Protein AF-A7I8H5-F1 (afdb_monomer)

Solvent-accessible surface area (backbone atoms only — not comparable to full-atom values): 10493 Å² total; per-residue (Å²): 141,84,86,86,82,83,82,79,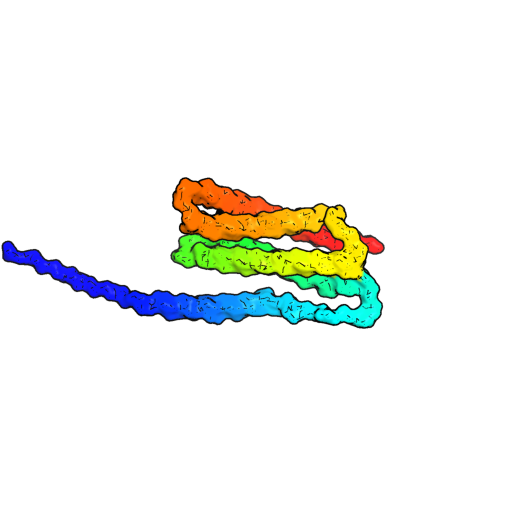83,82,82,74,79,66,71,66,60,58,59,56,53,56,50,53,66,53,49,53,56,53,50,49,62,70,48,44,70,70,72,66,57,75,93,62,72,70,90,86,56,54,54,50,46,55,9,46,70,63,38,44,64,57,21,52,52,26,39,52,51,10,48,52,29,37,50,50,18,51,47,32,69,73,73,44,82,53,100,57,25,69,57,53,22,51,52,26,38,51,54,9,47,51,29,36,54,52,14,50,52,43,49,53,50,23,38,64,54,32,72,53,81,79,82,74,46,71,38,54,52,47,44,52,54,34,52,52,45,46,52,51,34,52,54,34,61,58,39,46,78,73,44,78,91,56,33,69,58,44,48,50,50,31,54,53,47,48,52,52,37,52,54,49,44,54,53,28,53,53,42,46,54,52,52,52,54,56,58,77,71,108

Nearest PDB structures (foldseek):
  4o79-assembly1_A  TM=7.071E-01  e=2.693E-03  Arabidopsis thaliana
  5zle-assembly1_A  TM=6.677E-01  e=5.982E-03  Homo sapiens
  8xma-assembly1_B  TM=3.258E-01  e=2.632E+00  Homo sapiens
  2xra-assembly1_A  TM=3.917E-01  e=5.848E+00  synthetic construct
  8xma-assembly1_A  TM=3.638E-01  e=5.293E+00  Homo sapiens

Secondary structure (DSSP, 8-state):
------PPPPP-TTHHHHHHHHHHHHHHHHHHHHSHHHHT--SSPPTT--HHIIIIIHHHHHHHHHHHHHHHHHHHHHHHHHH---TTHHHHHHHHHHHHHHHHHHHHHHHHHHHHHTTPPTT-SHHHHHHHHHHHHHHHHHHHHHHHHH-STTHHHHHHHHHHHHHHHHHHHHHHHHHHHHHHHHHHT-

Organism: Methanoregula boonei (strain DSM 21154 / JCM 14090 / 6A8) (NCBI:txid456442)

Sequence (190 aa):
MTKTAGTSPAPCRIYKKTRWLLSRLLIVPALAAICCPALALPLTAPHGAGYFDQGIGVYWPYHATLMITGFILLFAGFMVARYHKTKDWYKTHTILQVCGGACILAGITVGVYMVTLSGLPSFRNIHEIFGIVTGILVIIALLLGYSVRRVHTAKTVVRTSHRWLGRITIALMAVTIVLGIFFLSLILRR

Foldseek 3Di:
DDDDDDDDDDDDPPVVPVVVVVVVVVLVVVLVVLCVLVVPQPPDFPPPDDLLCSQCVRLVVLLLSLLVQLLVLLVVLVCLVVPVPDPCSLVSSLSSLVSSLVSLVSSLVSVVRSCVSSVHDPPPAPLNVLSVVLNVLSVVLNVLSVVLVVDDPCNVVSVVCSVVSSVVSSVSSVVSSVSVVVVVVVVVVD

InterPro domains:
  IPR006593 Cytochrome b561/ferric reductase, transmembrane domain [PF03188] (62-181)
  IPR006593 Cytochrome b561/ferric reductase, transmembrane domain [SM00665] (62-181)

Radius of gyration: 22.64 Å; Cα contacts (8 Å, |Δi|>4): 143; chains: 1; bounding box: 53×36×88 Å

pLDDT: mean 78.8, std 18.08, range [42.59, 96.75]

Mean predicted aligned error: 11.67 Å

Structure (mmCIF, N/CA/C/O backbone):
data_AF-A7I8H5-F1
#
_entry.id   AF-A7I8H5-F1
#
loop_
_atom_site.group_PDB
_atom_site.id
_atom_site.type_symbol
_atom_site.label_atom_id
_atom_site.label_alt_id
_atom_site.label_comp_id
_atom_site.label_asym_id
_atom_site.label_entity_id
_atom_site.label_seq_id
_atom_site.pdbx_PDB_ins_code
_atom_site.Cartn_x
_atom_site.Cartn_y
_atom_site.Cartn_z
_atom_site.occupancy
_atom_site.B_iso_or_equiv
_atom_site.auth_seq_id
_atom_site.auth_comp_id
_atom_site.auth_asym_id
_atom_site.auth_atom_id
_atom_site.pdbx_PDB_model_num
ATOM 1 N N . MET A 1 1 ? -36.652 -11.596 58.966 1.00 47.34 1 MET A N 1
ATOM 2 C CA . MET A 1 1 ? -35.606 -12.608 58.677 1.00 47.34 1 MET A CA 1
ATOM 3 C C . MET A 1 1 ? -36.291 -13.666 57.819 1.00 47.34 1 MET A C 1
ATOM 5 O O . MET A 1 1 ? -37.329 -14.122 58.252 1.00 47.34 1 MET A O 1
ATOM 9 N N . THR A 1 2 ? -35.948 -13.981 56.571 1.00 45.97 2 THR A N 1
ATOM 10 C CA . THR A 1 2 ? -34.645 -14.113 55.898 1.00 45.97 2 THR A CA 1
ATOM 11 C C . THR A 1 2 ? -34.808 -13.957 54.378 1.00 45.97 2 THR A C 1
ATOM 13 O O . THR A 1 2 ? -35.791 -14.405 53.797 1.00 45.97 2 THR A O 1
ATOM 16 N N . LYS A 1 3 ? -33.817 -13.333 53.737 1.00 46.34 3 LYS A N 1
ATOM 17 C CA . LYS A 1 3 ? -33.704 -13.089 52.293 1.00 46.34 3 LYS A CA 1
ATOM 18 C C . LYS A 1 3 ? -32.849 -14.219 51.699 1.00 46.34 3 LYS A C 1
ATOM 20 O O . LYS A 1 3 ? -31.670 -14.294 52.031 1.00 46.34 3 LYS A O 1
ATOM 25 N N . THR A 1 4 ? -33.399 -15.097 50.862 1.00 52.81 4 THR A N 1
ATOM 26 C CA . THR A 1 4 ? -32.611 -16.133 50.165 1.00 52.81 4 THR A CA 1
ATOM 27 C C . THR A 1 4 ? -32.234 -15.647 48.770 1.00 52.81 4 THR A C 1
ATOM 29 O O . THR A 1 4 ? -33.071 -15.565 47.873 1.00 52.81 4 THR A O 1
ATOM 32 N N . ALA A 1 5 ? -30.961 -15.288 48.604 1.00 49.25 5 ALA A N 1
ATOM 33 C CA . ALA A 1 5 ? -30.354 -14.954 47.324 1.00 49.25 5 ALA A CA 1
ATOM 34 C C . ALA A 1 5 ? -29.928 -16.242 46.602 1.00 49.25 5 ALA A C 1
ATOM 36 O O . ALA A 1 5 ? -29.055 -16.962 47.080 1.00 49.25 5 ALA A O 1
ATOM 37 N N . GLY A 1 6 ? -30.543 -16.524 45.452 1.00 49.47 6 GLY A N 1
ATOM 38 C CA . GLY A 1 6 ? -30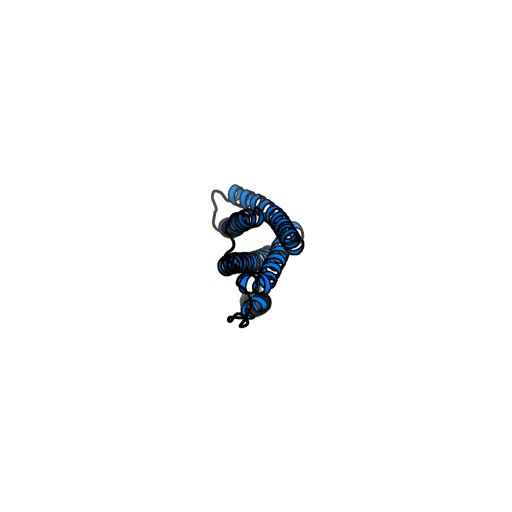.101 -17.568 44.529 1.00 49.47 6 GLY A CA 1
ATOM 39 C C . GLY A 1 6 ? -28.969 -17.050 43.644 1.00 49.47 6 GLY A C 1
ATOM 40 O O . GLY A 1 6 ? -29.170 -16.153 42.825 1.00 49.47 6 GLY A O 1
ATOM 41 N N . THR A 1 7 ? -27.769 -17.595 43.813 1.00 55.34 7 THR A N 1
ATOM 42 C CA . THR A 1 7 ? -26.606 -17.332 42.963 1.00 55.34 7 THR A CA 1
ATOM 43 C C . THR A 1 7 ? -26.690 -18.182 41.691 1.00 55.34 7 THR A C 1
ATOM 45 O O . THR A 1 7 ? -26.713 -19.407 41.739 1.00 55.34 7 THR A O 1
ATOM 48 N N . SER A 1 8 ? -26.741 -17.533 40.524 1.00 56.78 8 SER A N 1
ATOM 49 C CA . SER A 1 8 ? -26.594 -18.217 39.231 1.00 56.78 8 SER A CA 1
ATOM 50 C C . SER A 1 8 ? -25.126 -18.600 38.979 1.00 56.78 8 SER A C 1
ATOM 52 O O . SER A 1 8 ? -24.245 -17.767 39.216 1.00 56.78 8 SER A O 1
ATOM 54 N N . PRO A 1 9 ? -24.826 -19.807 38.462 1.00 55.00 9 PRO A N 1
ATOM 55 C CA . PRO A 1 9 ? -23.461 -20.212 38.140 1.00 55.00 9 PRO A CA 1
ATOM 56 C C . PRO A 1 9 ? -22.937 -19.508 36.877 1.00 55.00 9 PRO A C 1
ATOM 58 O O . PRO A 1 9 ? -23.624 -19.378 35.864 1.00 55.00 9 PRO A O 1
ATOM 61 N N . ALA A 1 10 ? -21.685 -19.054 36.941 1.00 56.81 10 ALA A N 1
ATOM 62 C CA . ALA A 1 10 ? -20.999 -18.365 35.853 1.00 56.81 10 ALA A CA 1
ATOM 63 C C . ALA A 1 10 ? -20.701 -19.309 34.666 1.00 56.81 10 ALA A C 1
ATOM 65 O O . ALA A 1 10 ? -20.180 -20.407 34.876 1.00 56.81 10 ALA A O 1
ATOM 66 N N . PRO A 1 11 ? -20.935 -18.895 33.405 1.00 49.72 11 PRO A N 1
ATOM 67 C CA . PRO A 1 11 ? -20.603 -19.725 32.257 1.00 49.72 11 PRO A CA 1
ATOM 68 C C . PRO A 1 11 ? -19.086 -19.825 32.018 1.00 49.72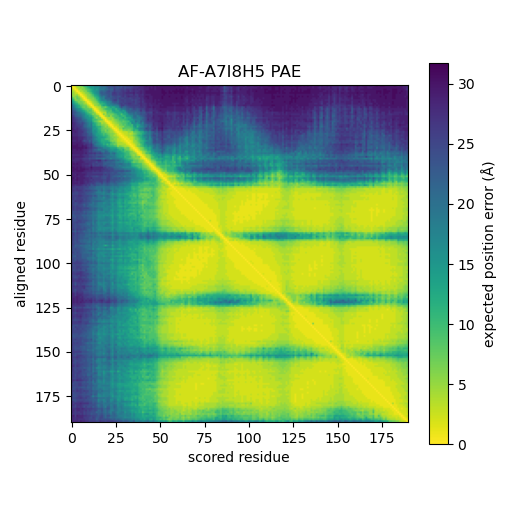 11 PRO A C 1
ATOM 70 O O . PRO A 1 11 ? -18.339 -18.843 31.992 1.00 49.72 11 PRO A O 1
ATOM 73 N N . CYS A 1 12 ? -18.681 -21.075 31.805 1.00 47.41 12 CYS A N 1
ATOM 74 C CA . CYS A 1 12 ? -17.357 -21.633 31.562 1.00 47.41 12 CYS A CA 1
ATOM 75 C C . CYS A 1 12 ? -16.423 -20.786 30.663 1.00 47.41 12 CYS A C 1
ATOM 77 O O . CYS A 1 12 ? -16.664 -20.555 29.476 1.00 47.41 12 CYS A O 1
ATOM 79 N N . ARG A 1 13 ? -15.278 -20.382 31.231 1.00 51.22 13 ARG A N 1
ATOM 80 C CA . ARG A 1 13 ? -14.209 -19.568 30.613 1.00 51.22 13 ARG A CA 1
ATOM 81 C C . ARG A 1 13 ? -13.375 -20.324 29.557 1.00 51.22 13 ARG A C 1
ATOM 83 O O . ARG A 1 13 ? -12.569 -19.711 28.857 1.00 51.22 13 ARG A O 1
ATOM 90 N N . ILE A 1 14 ? -13.574 -21.634 29.406 1.00 51.56 14 ILE A N 1
ATOM 91 C CA . ILE A 1 14 ? -12.710 -22.520 28.606 1.00 51.56 14 ILE A CA 1
ATOM 92 C C . ILE A 1 14 ? -13.050 -22.463 27.102 1.00 51.56 14 ILE A C 1
ATOM 94 O O . ILE A 1 14 ? -12.155 -22.535 26.261 1.00 51.56 14 ILE A O 1
ATOM 98 N N . TYR A 1 15 ? -14.304 -22.174 26.735 1.00 43.03 15 TYR A N 1
ATOM 99 C CA . TYR A 1 15 ? -14.755 -22.191 25.332 1.00 43.03 15 TYR A CA 1
ATOM 100 C C . TYR A 1 15 ? -14.162 -21.065 24.450 1.00 43.03 15 TYR A C 1
ATOM 102 O O . TYR A 1 15 ? -14.145 -21.152 23.222 1.00 43.03 15 TYR A O 1
ATOM 110 N N . LYS A 1 16 ? -13.621 -19.991 25.049 1.00 44.00 16 LYS A N 1
ATOM 111 C CA . LYS A 1 16 ? -13.009 -18.871 24.300 1.00 44.00 16 LYS A CA 1
ATOM 112 C C . LYS A 1 16 ? -11.597 -19.165 23.780 1.00 44.00 16 LYS A C 1
ATOM 114 O O . LYS A 1 16 ? -11.178 -18.514 22.822 1.00 44.00 16 LYS A O 1
ATOM 119 N N . LYS A 1 17 ? -10.862 -20.100 24.394 1.00 43.88 17 LYS A N 1
ATOM 120 C CA . LYS A 1 17 ? -9.439 -20.341 24.087 1.00 43.88 17 LYS A CA 1
ATOM 121 C C . LYS A 1 17 ? -9.256 -21.203 22.829 1.00 43.88 17 LYS A C 1
ATOM 123 O O . LYS A 1 17 ? -8.364 -20.933 22.031 1.00 43.88 17 LYS A O 1
ATOM 128 N N . THR A 1 18 ? -10.154 -22.157 22.585 1.00 42.59 18 THR A N 1
ATOM 129 C CA . THR A 1 18 ? -10.069 -23.103 21.455 1.00 42.59 18 THR A CA 1
ATOM 130 C C . THR A 1 18 ? -10.411 -22.452 20.109 1.00 42.59 18 THR A C 1
ATOM 132 O O . THR A 1 18 ? -9.735 -22.677 19.107 1.00 42.59 18 THR A O 1
ATOM 135 N N . ARG A 1 19 ? -11.377 -21.523 20.088 1.00 48.50 19 ARG A N 1
ATOM 136 C CA . ARG A 1 19 ? -11.735 -20.741 18.888 1.00 48.50 19 ARG A CA 1
ATOM 137 C C . ARG A 1 19 ? -10.616 -19.777 18.452 1.00 48.50 19 ARG A C 1
ATOM 139 O O . ARG A 1 19 ? -10.524 -19.425 17.279 1.00 48.50 19 ARG A O 1
ATOM 146 N N . TRP A 1 20 ? -9.739 -19.388 19.382 1.00 44.69 20 TRP A N 1
ATOM 147 C CA . TRP A 1 20 ? -8.551 -18.558 19.141 1.00 44.69 20 TRP A CA 1
ATOM 148 C C . TRP A 1 20 ? -7.445 -19.294 18.371 1.00 44.69 20 TRP A C 1
ATOM 150 O O . TRP A 1 20 ? -6.779 -18.682 17.538 1.00 44.69 20 TRP A O 1
ATOM 160 N N . LEU A 1 21 ? -7.274 -20.598 18.610 1.00 47.75 21 LEU A N 1
ATOM 161 C CA . LEU A 1 21 ? -6.297 -21.428 17.898 1.00 47.75 21 LEU A CA 1
ATOM 162 C C . LEU A 1 21 ? -6.791 -21.812 16.498 1.00 47.75 21 LEU A C 1
ATOM 164 O O . LEU A 1 21 ? -6.044 -21.670 15.536 1.00 47.75 21 LEU A O 1
ATOM 168 N N . LEU A 1 22 ? -8.075 -22.155 16.356 1.00 45.81 22 LEU A N 1
ATOM 169 C CA . LEU A 1 22 ? -8.692 -22.470 15.057 1.00 45.81 22 LEU A CA 1
ATOM 170 C C . LEU A 1 22 ? -8.697 -21.274 14.089 1.00 45.81 22 LEU A C 1
ATOM 172 O O . LEU A 1 22 ? -8.524 -21.441 12.887 1.00 45.81 22 LEU A O 1
ATOM 176 N N . SER A 1 23 ? -8.813 -20.050 14.617 1.00 47.44 23 SER A N 1
ATOM 177 C CA . SER A 1 23 ? -8.725 -18.824 13.810 1.00 47.44 23 SER A CA 1
ATOM 178 C C . SER A 1 23 ? -7.298 -18.586 13.290 1.00 47.44 23 SER A C 1
ATOM 180 O O . SER A 1 23 ? -7.125 -18.139 12.163 1.00 47.44 23 SER A O 1
ATOM 182 N N . ARG A 1 24 ? -6.259 -18.917 14.074 1.00 47.66 24 ARG A N 1
ATOM 183 C CA . ARG A 1 24 ? -4.856 -18.863 13.621 1.00 47.66 24 ARG A CA 1
ATOM 184 C C . ARG A 1 24 ? -4.544 -19.962 12.602 1.00 47.66 24 ARG A C 1
ATOM 186 O O . ARG A 1 24 ? -3.805 -19.704 11.662 1.00 47.66 24 ARG A O 1
ATOM 193 N N . LEU A 1 25 ? -5.163 -21.132 12.749 1.00 45.94 25 LEU A N 1
ATOM 194 C CA . LEU A 1 25 ? -4.986 -22.273 11.849 1.00 45.94 25 LEU A CA 1
ATOM 195 C C . LEU A 1 25 ? -5.628 -22.072 10.464 1.00 45.94 25 LEU A C 1
ATOM 197 O O . LEU A 1 25 ? -5.196 -22.713 9.519 1.00 45.94 25 LEU A O 1
ATOM 201 N N . LEU A 1 26 ? -6.617 -21.176 10.331 1.00 52.09 26 LEU A N 1
ATOM 202 C CA . LEU A 1 26 ? -7.256 -20.830 9.049 1.00 52.09 26 LEU A CA 1
ATOM 203 C C . LEU A 1 26 ? -6.692 -19.550 8.402 1.00 52.09 26 LEU A C 1
ATOM 205 O O . LEU A 1 26 ? -6.703 -19.426 7.181 1.00 52.09 26 LEU A O 1
ATOM 209 N N . ILE A 1 27 ? -6.149 -18.613 9.192 1.00 53.25 27 ILE A N 1
ATOM 210 C CA . ILE A 1 27 ? -5.516 -17.384 8.673 1.00 53.25 27 ILE A CA 1
ATOM 211 C C . ILE A 1 27 ? -4.163 -17.683 8.007 1.00 53.25 27 ILE A C 1
ATOM 213 O O . ILE A 1 27 ? -3.841 -17.072 6.995 1.00 53.25 27 ILE A O 1
ATOM 217 N N . VAL A 1 28 ? -3.386 -18.636 8.529 1.00 51.78 28 VAL A N 1
ATOM 218 C CA . VAL A 1 28 ? -2.083 -19.025 7.958 1.00 51.78 28 VAL A CA 1
ATOM 219 C C . VAL A 1 28 ? -2.200 -19.678 6.566 1.00 51.78 28 VAL A C 1
ATOM 221 O O . VAL A 1 28 ? -1.472 -19.244 5.677 1.00 51.78 28 VAL A O 1
ATOM 224 N N . PRO A 1 29 ? -3.116 -20.632 6.296 1.00 49.03 29 PRO A N 1
ATOM 225 C CA . PRO A 1 29 ? -3.285 -21.180 4.949 1.00 49.03 29 PRO A CA 1
ATOM 226 C C . PRO A 1 29 ? -3.968 -20.200 3.983 1.00 49.03 29 PRO A C 1
ATOM 228 O O . PRO A 1 29 ? -3.646 -20.210 2.802 1.00 49.03 29 PRO A O 1
ATOM 231 N N . ALA A 1 30 ? -4.841 -19.300 4.457 1.00 51.53 30 ALA A N 1
ATOM 232 C CA . ALA A 1 30 ? -5.401 -18.235 3.616 1.00 51.53 30 ALA A CA 1
ATOM 233 C C . ALA A 1 30 ? -4.343 -17.181 3.224 1.00 51.53 30 ALA A C 1
ATOM 235 O O . ALA A 1 30 ? -4.322 -16.724 2.085 1.00 51.53 30 ALA A O 1
ATOM 236 N N . LEU A 1 31 ? -3.418 -16.846 4.135 1.00 50.38 31 LEU A N 1
ATOM 237 C CA . LEU A 1 31 ? -2.217 -16.056 3.835 1.00 50.38 31 LEU A CA 1
ATOM 238 C C . LEU A 1 31 ? -1.282 -16.792 2.866 1.00 50.38 31 LEU A C 1
ATOM 240 O O . LEU A 1 31 ? -0.758 -16.169 1.951 1.00 50.38 31 LEU A O 1
ATOM 244 N N . ALA A 1 32 ? -1.105 -18.108 3.016 1.00 49.91 32 ALA A N 1
ATOM 245 C CA . ALA A 1 32 ? -0.290 -18.912 2.104 1.00 49.91 32 ALA A CA 1
ATOM 246 C C . ALA A 1 32 ? -0.910 -19.029 0.698 1.00 49.91 32 ALA A C 1
ATOM 248 O O . ALA A 1 32 ? -0.181 -18.999 -0.288 1.00 49.91 32 ALA A O 1
ATOM 249 N N . ALA A 1 33 ? -2.241 -19.093 0.589 1.00 52.47 33 ALA A N 1
ATOM 250 C CA . ALA A 1 33 ? -2.955 -19.137 -0.688 1.00 52.47 33 ALA A CA 1
ATOM 251 C C . ALA A 1 33 ? -2.963 -17.778 -1.417 1.00 52.47 33 ALA A C 1
ATOM 253 O O . ALA A 1 33 ? -2.858 -17.746 -2.639 1.00 52.47 33 ALA A O 1
ATOM 254 N N . ILE A 1 34 ? -3.019 -16.656 -0.685 1.00 54.97 34 ILE A N 1
ATOM 255 C CA . ILE A 1 34 ? -2.935 -15.298 -1.263 1.00 54.97 34 ILE A CA 1
ATOM 256 C C . ILE A 1 34 ? -1.477 -14.908 -1.579 1.00 54.97 34 ILE A C 1
ATOM 258 O O . ILE A 1 34 ? -1.239 -14.184 -2.541 1.00 54.97 34 ILE A O 1
ATOM 262 N N . CYS A 1 35 ? -0.490 -15.428 -0.838 1.00 45.56 35 CYS A N 1
ATOM 263 C CA . CYS A 1 35 ? 0.941 -15.288 -1.154 1.00 45.56 35 CYS A CA 1
ATOM 264 C C . CYS A 1 35 ? 1.450 -16.301 -2.195 1.00 45.56 35 CYS A C 1
ATOM 266 O O . CYS A 1 35 ? 2.580 -16.177 -2.663 1.00 45.56 35 CYS A O 1
ATOM 268 N N . CYS A 1 36 ? 0.640 -17.289 -2.580 1.00 43.75 36 CYS A N 1
ATOM 269 C CA . CYS A 1 36 ? 1.016 -18.324 -3.542 1.00 43.75 36 CYS A CA 1
ATOM 270 C C . CYS A 1 36 ? 1.445 -17.791 -4.931 1.00 43.75 36 CYS A C 1
ATOM 272 O O . CYS A 1 36 ? 2.360 -18.374 -5.509 1.00 43.75 36 CYS A O 1
ATOM 274 N N . PRO A 1 37 ? 0.921 -16.660 -5.458 1.00 52.06 37 PRO A N 1
ATOM 275 C CA . PRO A 1 37 ? 1.412 -16.113 -6.724 1.00 52.06 37 PRO A CA 1
ATOM 276 C C . PRO A 1 37 ? 2.839 -15.557 -6.625 1.00 52.06 37 PRO A C 1
ATOM 278 O O . PRO A 1 37 ? 3.577 -15.597 -7.602 1.00 52.06 37 PRO A O 1
ATOM 281 N N . ALA A 1 38 ? 3.253 -15.064 -5.450 1.00 46.03 38 ALA A N 1
ATOM 282 C CA . ALA A 1 38 ? 4.597 -14.522 -5.242 1.00 46.03 38 ALA A CA 1
ATOM 283 C C . ALA A 1 38 ? 5.671 -15.621 -5.150 1.00 46.03 38 ALA A C 1
ATOM 285 O O . ALA A 1 38 ? 6.840 -15.359 -5.411 1.00 46.03 38 ALA A O 1
ATOM 286 N N . LEU A 1 39 ? 5.283 -16.855 -4.809 1.00 48.72 39 LEU A N 1
ATOM 287 C CA . LEU A 1 39 ? 6.197 -18.000 -4.781 1.00 48.72 39 LEU A CA 1
ATOM 288 C C . LEU A 1 39 ? 6.407 -18.620 -6.173 1.00 48.72 39 LEU A C 1
ATOM 290 O O . LEU A 1 39 ? 7.367 -19.353 -6.378 1.00 48.72 39 LEU A O 1
ATOM 294 N N . ALA A 1 40 ? 5.541 -18.293 -7.136 1.00 53.62 40 ALA A N 1
ATOM 295 C CA . ALA A 1 40 ? 5.659 -18.710 -8.530 1.00 53.62 40 ALA A CA 1
ATOM 296 C C . ALA A 1 40 ? 6.458 -17.712 -9.390 1.00 53.62 40 ALA A C 1
ATOM 298 O O . ALA A 1 40 ? 6.327 -17.727 -10.614 1.00 53.62 40 ALA A O 1
ATOM 299 N N . LEU A 1 41 ? 7.248 -16.822 -8.774 1.00 59.06 41 LEU A N 1
ATOM 300 C CA . LEU A 1 41 ? 8.171 -15.960 -9.507 1.00 59.06 41 LEU A CA 1
ATOM 301 C C . LEU A 1 41 ? 9.243 -16.837 -10.173 1.00 59.06 41 LEU A C 1
ATOM 303 O O . LEU A 1 41 ? 9.934 -17.578 -9.467 1.00 59.06 41 LEU A O 1
ATOM 307 N N . PRO A 1 42 ? 9.414 -16.778 -11.504 1.00 61.00 42 PRO A N 1
ATOM 308 C CA . PRO A 1 42 ? 10.532 -17.441 -12.153 1.00 61.00 42 PRO A CA 1
ATOM 309 C C . PRO A 1 42 ? 11.828 -16.802 -11.644 1.00 61.00 42 PRO A C 1
ATOM 311 O O . PRO A 1 42 ? 12.133 -15.654 -11.948 1.00 61.00 42 PRO A O 1
ATOM 314 N N . LEU A 1 43 ? 12.588 -17.549 -10.838 1.00 59.84 43 LEU A N 1
ATOM 315 C CA . LEU A 1 43 ? 13.891 -17.118 -10.314 1.00 59.84 43 LEU A CA 1
ATOM 316 C C . LEU A 1 43 ? 14.957 -17.006 -11.417 1.00 59.84 43 LEU A C 1
ATOM 318 O O . LEU A 1 43 ? 16.040 -16.475 -11.180 1.00 59.84 43 LEU A O 1
ATOM 322 N N . THR A 1 44 ? 14.661 -17.505 -12.616 1.00 57.62 44 THR A N 1
ATOM 323 C CA . THR A 1 44 ? 15.551 -17.490 -13.771 1.00 57.62 44 THR A CA 1
ATOM 324 C C . THR A 1 44 ? 14.822 -16.916 -14.982 1.00 57.62 44 THR A C 1
ATOM 326 O O . THR A 1 44 ? 13.758 -17.391 -15.380 1.00 57.62 44 THR A O 1
ATOM 329 N N . ALA A 1 45 ? 15.392 -15.862 -15.570 1.00 56.16 45 ALA A N 1
ATOM 330 C CA . ALA A 1 45 ? 14.881 -15.296 -16.810 1.00 56.16 45 ALA A CA 1
ATOM 331 C C . ALA A 1 45 ? 15.057 -16.304 -17.967 1.00 56.16 45 ALA A C 1
ATOM 333 O O . ALA A 1 45 ? 16.100 -16.971 -18.038 1.00 56.16 45 ALA A O 1
ATOM 334 N N . PRO A 1 46 ? 14.081 -16.419 -18.887 1.00 57.75 46 PRO A N 1
ATOM 335 C CA . PRO A 1 46 ? 14.229 -17.255 -20.072 1.00 57.75 46 PRO A CA 1
ATOM 336 C C . PRO A 1 46 ? 15.442 -16.793 -20.892 1.00 57.75 46 PRO A C 1
ATOM 338 O O . PRO A 1 46 ? 15.598 -15.609 -21.199 1.00 57.75 46 PRO A O 1
ATOM 341 N N . HIS A 1 47 ? 16.335 -17.733 -21.207 1.00 52.03 47 HIS A N 1
ATOM 342 C CA . HIS A 1 47 ? 17.562 -17.463 -21.953 1.00 52.03 47 HIS A CA 1
ATOM 343 C C . HIS A 1 47 ? 17.221 -16.905 -23.346 1.00 52.03 47 HIS A C 1
ATOM 345 O O . HIS A 1 47 ? 16.559 -17.577 -24.131 1.00 52.03 47 HIS A O 1
ATOM 351 N N . GLY A 1 48 ? 17.660 -15.674 -23.638 1.00 56.56 48 GLY A N 1
ATOM 352 C CA . GLY A 1 48 ? 17.475 -15.009 -24.939 1.00 56.56 48 GLY A CA 1
ATOM 353 C C . GLY A 1 48 ? 16.526 -13.803 -24.958 1.00 56.56 48 GLY A C 1
ATOM 354 O O . GLY A 1 48 ? 16.456 -13.119 -25.973 1.00 56.56 48 GLY A O 1
ATOM 355 N N . ALA A 1 49 ? 15.829 -13.497 -23.860 1.00 57.44 49 ALA A N 1
ATOM 356 C CA . ALA A 1 49 ? 15.008 -12.288 -23.751 1.00 57.44 49 ALA A CA 1
ATOM 357 C C . ALA A 1 49 ? 15.886 -11.023 -23.623 1.00 57.44 49 ALA A C 1
ATOM 359 O O . ALA A 1 49 ? 16.850 -11.023 -22.851 1.00 57.44 49 ALA A O 1
ATOM 360 N N . GLY A 1 50 ? 15.560 -9.947 -24.352 1.00 62.72 50 GLY A N 1
ATOM 361 C CA . GLY A 1 50 ? 16.225 -8.647 -24.196 1.00 62.72 50 GLY A CA 1
ATOM 362 C C . GLY A 1 50 ? 15.970 -8.040 -22.809 1.00 62.72 50 GLY A C 1
ATOM 363 O O . GLY A 1 50 ? 15.036 -8.445 -22.119 1.00 62.72 50 GLY A O 1
ATOM 364 N N . TYR A 1 51 ? 16.771 -7.053 -22.386 1.00 63.56 51 TYR A N 1
ATOM 365 C CA . TYR A 1 51 ? 16.657 -6.421 -21.053 1.00 63.56 51 TYR A CA 1
ATOM 366 C C . TYR A 1 51 ? 15.222 -5.987 -20.700 1.00 63.56 51 TYR A C 1
ATOM 368 O O . TYR A 1 51 ? 14.775 -6.150 -19.567 1.00 63.56 51 TYR A O 1
ATOM 376 N N . PHE A 1 52 ? 14.475 -5.497 -21.690 1.00 67.06 52 PHE A N 1
ATOM 377 C CA . PHE A 1 52 ? 13.084 -5.079 -21.536 1.00 67.06 52 PHE A CA 1
ATOM 378 C C . PHE A 1 52 ? 12.121 -6.253 -21.272 1.00 67.06 52 PHE A C 1
ATOM 380 O O . PHE A 1 52 ? 11.261 -6.171 -20.392 1.00 67.06 52 PHE A O 1
ATOM 387 N N . ASP A 1 53 ? 12.300 -7.367 -21.984 1.00 67.12 53 ASP A N 1
ATOM 388 C CA . ASP A 1 53 ? 11.451 -8.559 -21.880 1.00 67.12 53 ASP A CA 1
ATOM 389 C C . ASP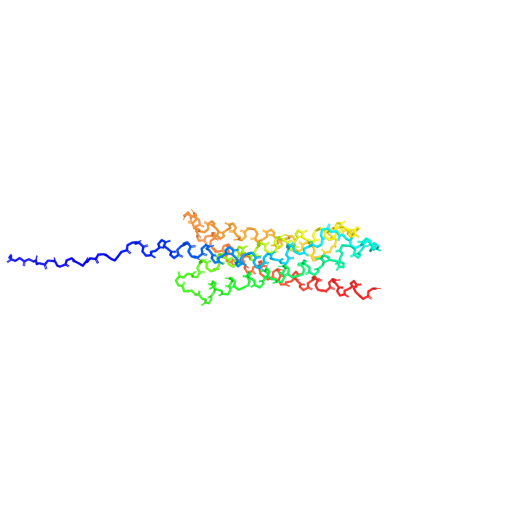 A 1 53 ? 11.704 -9.329 -20.578 1.00 67.12 53 ASP A C 1
ATOM 391 O O . ASP A 1 53 ? 10.768 -9.868 -19.984 1.00 67.12 53 ASP A O 1
ATOM 395 N N . GLN A 1 54 ? 12.952 -9.332 -20.089 1.00 68.69 54 GLN A N 1
ATOM 396 C CA . GLN A 1 54 ? 13.309 -9.962 -18.813 1.00 68.69 54 GLN A CA 1
ATOM 397 C C . GLN A 1 54 ? 12.696 -9.246 -17.606 1.00 68.69 54 GLN A C 1
ATOM 399 O O . GLN A 1 54 ? 12.354 -9.899 -16.623 1.00 68.69 54 GLN A O 1
ATOM 404 N N . GLY A 1 55 ? 12.559 -7.918 -17.666 1.00 71.25 55 GLY A N 1
ATOM 405 C CA . GLY A 1 55 ? 11.972 -7.119 -16.594 1.00 71.25 55 GLY A CA 1
ATOM 406 C C . GLY A 1 55 ? 10.454 -6.991 -16.721 1.00 71.25 55 GLY A C 1
ATOM 407 O O . GLY A 1 55 ? 9.703 -7.570 -15.938 1.00 71.25 55 GLY A O 1
ATOM 408 N N . ILE A 1 56 ? 9.975 -6.226 -17.701 1.00 77.88 56 ILE A N 1
ATOM 409 C CA . ILE A 1 56 ? 8.547 -5.895 -17.810 1.00 77.88 56 ILE A CA 1
ATOM 410 C C . ILE A 1 56 ? 7.727 -7.114 -18.235 1.00 77.88 56 ILE A C 1
ATOM 412 O O . ILE A 1 56 ? 6.728 -7.414 -17.588 1.00 77.88 56 ILE A O 1
ATOM 416 N N . GLY A 1 57 ? 8.149 -7.847 -19.268 1.00 77.88 57 GLY A N 1
ATOM 417 C CA . GLY A 1 57 ? 7.363 -8.961 -19.815 1.00 77.88 57 GLY A CA 1
ATOM 418 C C . GLY A 1 57 ? 7.053 -10.054 -18.787 1.00 77.88 57 GLY A C 1
ATOM 419 O O . GLY A 1 57 ? 5.933 -10.560 -18.728 1.00 77.88 57 GLY A O 1
ATOM 420 N N . VAL A 1 58 ? 8.026 -10.373 -17.931 1.00 82.69 58 VAL A N 1
ATOM 421 C CA . VAL A 1 58 ? 7.902 -11.441 -16.931 1.00 82.69 58 VAL A CA 1
ATOM 422 C C . VAL A 1 58 ? 7.284 -10.949 -15.619 1.00 82.69 58 VAL A C 1
ATOM 424 O O . VAL A 1 58 ? 6.391 -11.605 -15.086 1.00 82.69 58 VAL A O 1
ATOM 427 N N . TYR A 1 59 ? 7.723 -9.806 -15.079 1.00 87.31 59 TYR A N 1
ATOM 428 C CA . TYR A 1 59 ? 7.369 -9.392 -13.712 1.00 87.31 59 TYR A CA 1
ATOM 429 C C . TYR A 1 59 ? 6.150 -8.465 -13.622 1.00 87.31 59 TYR A C 1
ATOM 431 O O . TYR A 1 59 ? 5.516 -8.389 -12.564 1.00 87.31 59 TYR A O 1
ATOM 439 N N . TRP A 1 60 ? 5.768 -7.798 -14.715 1.00 88.50 60 TRP A N 1
ATOM 440 C CA . TRP A 1 60 ? 4.584 -6.937 -14.750 1.00 88.50 60 TRP A CA 1
ATOM 441 C C . TRP A 1 60 ? 3.278 -7.625 -14.304 1.00 88.50 60 TRP A C 1
ATOM 443 O O . TRP A 1 60 ? 2.573 -7.032 -13.480 1.00 88.50 60 TRP A O 1
ATOM 453 N N . PRO A 1 61 ? 2.927 -8.857 -14.743 1.00 89.25 61 PRO A N 1
ATOM 454 C CA . PRO A 1 61 ? 1.686 -9.495 -14.296 1.00 89.25 61 PRO A CA 1
ATOM 455 C C . PRO A 1 61 ? 1.683 -9.774 -12.787 1.00 89.25 61 PRO A C 1
ATOM 457 O O . PRO A 1 61 ? 0.646 -9.627 -12.136 1.00 89.25 61 PRO A O 1
ATOM 460 N N . TYR A 1 62 ? 2.832 -10.106 -12.194 1.00 90.44 62 TYR A N 1
ATOM 461 C CA . TYR A 1 62 ? 2.958 -10.287 -10.744 1.00 90.44 62 TYR A CA 1
ATOM 462 C C . TYR A 1 62 ? 2.774 -8.965 -9.997 1.00 90.44 62 TYR A C 1
ATOM 464 O O . TYR A 1 62 ? 2.027 -8.906 -9.021 1.00 90.44 62 TYR A O 1
ATOM 472 N N . HIS A 1 63 ? 3.387 -7.881 -10.481 1.00 92.62 63 HIS A N 1
ATOM 473 C CA . HIS A 1 63 ? 3.160 -6.544 -9.935 1.00 92.62 63 HIS A CA 1
ATOM 474 C C . HIS A 1 63 ? 1.670 -6.167 -9.991 1.00 92.62 63 HIS A C 1
ATOM 476 O O . HIS A 1 63 ? 1.077 -5.823 -8.966 1.00 92.62 63 HIS A O 1
ATOM 482 N N . ALA A 1 64 ? 1.037 -6.286 -11.162 1.00 92.31 64 ALA A N 1
ATOM 483 C CA . ALA A 1 64 ? -0.360 -5.910 -11.361 1.00 92.31 64 ALA A CA 1
ATOM 484 C C . ALA A 1 64 ? -1.317 -6.736 -10.486 1.00 92.31 64 ALA A C 1
ATOM 486 O O . ALA A 1 64 ? -2.184 -6.173 -9.812 1.00 92.31 64 ALA A O 1
ATOM 487 N N . THR A 1 65 ? -1.143 -8.059 -10.441 1.00 93.00 65 THR A N 1
ATOM 488 C CA . THR A 1 65 ? -1.990 -8.949 -9.628 1.00 93.00 65 THR A CA 1
ATOM 489 C C . THR A 1 65 ? -1.855 -8.663 -8.134 1.00 93.00 65 THR A C 1
ATOM 491 O O . THR A 1 65 ? -2.876 -8.588 -7.444 1.00 93.00 65 THR A O 1
ATOM 494 N N . LEU A 1 66 ? -0.640 -8.423 -7.629 1.00 93.94 66 LEU A N 1
ATOM 495 C CA . LEU A 1 66 ? -0.407 -8.045 -6.231 1.00 93.94 66 LEU A CA 1
ATOM 496 C C . LEU A 1 66 ? -1.041 -6.693 -5.886 1.00 93.94 66 LEU A C 1
ATOM 498 O O . LEU A 1 66 ? -1.698 -6.574 -4.849 1.00 93.94 66 LEU A O 1
ATOM 502 N N . MET A 1 67 ? -0.902 -5.693 -6.761 1.00 95.31 67 MET A N 1
ATOM 503 C CA . MET A 1 67 ? -1.466 -4.357 -6.542 1.00 95.31 67 MET A CA 1
ATOM 504 C C . MET A 1 67 ? -3.001 -4.370 -6.562 1.00 95.31 67 MET A C 1
ATOM 506 O O . MET A 1 67 ? -3.630 -3.798 -5.669 1.00 95.31 67 MET A O 1
ATOM 510 N N . ILE A 1 68 ? -3.618 -5.070 -7.521 1.00 94.38 68 ILE A N 1
ATOM 511 C CA . ILE A 1 68 ? -5.082 -5.207 -7.614 1.00 94.38 68 ILE A CA 1
ATOM 512 C C . ILE A 1 68 ? -5.626 -6.000 -6.421 1.00 94.38 68 ILE A C 1
ATOM 514 O O . ILE A 1 68 ? -6.577 -5.561 -5.773 1.00 94.38 68 ILE A O 1
ATOM 518 N N . THR A 1 69 ? -5.007 -7.134 -6.085 1.00 94.12 69 THR A N 1
ATOM 519 C CA . THR A 1 69 ? -5.423 -7.961 -4.940 1.00 94.12 69 THR A CA 1
ATOM 520 C C . THR A 1 69 ? -5.295 -7.182 -3.636 1.00 94.12 69 THR A C 1
ATOM 522 O O . THR A 1 69 ? -6.230 -7.147 -2.833 1.00 94.12 69 THR A O 1
ATOM 525 N N . GLY A 1 70 ? -4.170 -6.488 -3.446 1.00 94.75 70 GLY A N 1
ATOM 526 C CA . GLY A 1 70 ? -3.953 -5.607 -2.307 1.00 94.75 70 GLY A CA 1
ATOM 527 C C . GLY A 1 70 ? -5.028 -4.528 -2.211 1.00 94.75 70 GLY A C 1
ATOM 528 O O . GLY A 1 70 ? -5.629 -4.360 -1.151 1.00 94.75 70 GLY A O 1
ATOM 529 N N . PHE A 1 71 ? -5.346 -3.855 -3.318 1.00 96.38 71 PHE A N 1
ATOM 530 C CA . PHE A 1 71 ? -6.402 -2.843 -3.360 1.00 96.38 71 PHE A CA 1
ATOM 531 C C . PHE A 1 71 ? -7.778 -3.408 -2.994 1.00 96.38 71 PHE A C 1
ATOM 533 O O . PHE A 1 71 ? -8.458 -2.825 -2.149 1.00 96.38 71 PHE A O 1
ATOM 540 N N . ILE A 1 72 ? -8.171 -4.555 -3.556 1.00 96.12 72 ILE A N 1
ATOM 541 C CA . ILE A 1 72 ? -9.449 -5.210 -3.239 1.00 96.12 72 ILE A CA 1
ATOM 542 C C . ILE A 1 72 ? -9.527 -5.537 -1.743 1.00 96.12 72 ILE A C 1
ATOM 544 O O . ILE A 1 72 ? -10.548 -5.264 -1.110 1.00 96.12 72 ILE A O 1
ATOM 548 N N . LEU A 1 73 ? -8.449 -6.058 -1.147 1.00 95.44 73 LEU A N 1
ATOM 549 C CA . LEU A 1 73 ? -8.392 -6.364 0.286 1.00 95.44 73 LEU A CA 1
ATOM 550 C C . LEU A 1 73 ? -8.496 -5.102 1.157 1.00 95.44 73 LEU A C 1
ATOM 552 O O . LEU A 1 73 ? -9.289 -5.076 2.104 1.00 95.44 73 LEU A O 1
ATOM 556 N N . LEU A 1 74 ? -7.750 -4.040 0.829 1.00 94.88 74 LEU A N 1
ATOM 557 C CA . LEU A 1 74 ? -7.817 -2.759 1.546 1.00 94.88 74 LEU A CA 1
ATOM 558 C C . LEU A 1 74 ? -9.221 -2.137 1.442 1.00 94.88 74 LEU A C 1
ATOM 560 O O . LEU A 1 74 ? -9.778 -1.666 2.444 1.00 94.88 74 LEU A O 1
ATOM 564 N N . PHE A 1 75 ? -9.818 -2.174 0.246 1.00 95.50 75 PHE A N 1
ATOM 565 C CA . PHE A 1 75 ? -11.155 -1.653 -0.030 1.00 95.50 75 PHE A CA 1
ATOM 566 C C . PHE A 1 75 ? -12.238 -2.455 0.698 1.00 95.50 75 PHE A C 1
ATOM 568 O O . PHE A 1 75 ? -13.088 -1.872 1.375 1.00 95.50 75 PHE A O 1
ATOM 575 N N . ALA A 1 76 ? -12.167 -3.787 0.663 1.00 93.62 76 ALA A N 1
ATOM 576 C CA . ALA A 1 76 ? -13.046 -4.659 1.437 1.00 93.62 76 ALA A CA 1
ATOM 577 C C . ALA A 1 76 ? -12.919 -4.376 2.942 1.00 93.62 76 ALA A C 1
ATOM 579 O O . ALA A 1 76 ? -13.924 -4.224 3.638 1.00 93.62 76 ALA A O 1
ATOM 580 N N . GLY A 1 77 ? -11.694 -4.207 3.452 1.00 92.75 77 GLY A N 1
ATOM 581 C CA . GLY A 1 77 ? -11.452 -3.819 4.840 1.00 92.75 77 GLY A CA 1
ATOM 582 C C . GLY A 1 77 ? -12.105 -2.481 5.201 1.00 92.75 77 GLY A C 1
ATOM 583 O O . GLY A 1 77 ? -12.659 -2.331 6.295 1.00 92.75 77 GLY A O 1
ATOM 584 N N . PHE A 1 78 ? -12.080 -1.506 4.292 1.00 93.69 78 PHE A N 1
ATOM 585 C CA . PHE A 1 78 ? -12.753 -0.217 4.461 1.00 93.69 78 PHE A CA 1
ATOM 586 C C . PHE A 1 78 ? -14.283 -0.353 4.461 1.00 93.69 78 PHE A C 1
ATOM 588 O O . PHE A 1 78 ? -14.942 0.208 5.344 1.00 93.69 78 PHE A O 1
ATOM 595 N N . MET A 1 79 ? -14.847 -1.163 3.561 1.00 92.81 79 MET A N 1
ATOM 596 C CA . MET A 1 79 ? -16.279 -1.484 3.533 1.00 92.81 79 MET A CA 1
ATOM 597 C C . MET A 1 79 ? -16.740 -2.154 4.833 1.00 92.81 79 MET A C 1
ATOM 599 O O . MET A 1 79 ? -17.746 -1.740 5.413 1.00 92.81 79 MET A O 1
ATOM 603 N N . VAL A 1 80 ? -15.970 -3.115 5.357 1.00 90.75 80 VAL A N 1
ATOM 604 C CA . VAL A 1 80 ? -16.272 -3.786 6.633 1.00 90.75 80 VAL A CA 1
ATOM 605 C C . VAL A 1 80 ? -16.347 -2.781 7.782 1.00 90.75 80 VAL A C 1
ATOM 607 O O . VAL A 1 80 ? -17.311 -2.787 8.546 1.00 90.75 80 VAL A O 1
ATOM 610 N N . ALA A 1 81 ? -15.383 -1.862 7.880 1.00 89.00 81 ALA A N 1
ATOM 611 C CA . ALA A 1 81 ? -15.386 -0.837 8.924 1.00 89.00 81 ALA A CA 1
ATOM 612 C C . ALA A 1 81 ? -16.556 0.159 8.799 1.00 89.00 81 ALA A C 1
ATOM 614 O O . ALA A 1 81 ? -16.993 0.736 9.804 1.00 89.00 81 ALA A O 1
ATOM 615 N N . ARG A 1 82 ? -17.066 0.380 7.579 1.00 88.50 82 ARG A N 1
ATOM 616 C CA . ARG A 1 82 ? -18.140 1.343 7.313 1.00 88.50 82 ARG A CA 1
ATOM 617 C C . ARG A 1 82 ? -19.539 0.756 7.482 1.00 88.50 82 ARG A C 1
ATOM 619 O O . ARG A 1 82 ? -20.384 1.447 8.064 1.00 88.50 82 ARG A O 1
ATOM 626 N N . TYR A 1 83 ? -19.760 -0.457 6.980 1.00 86.69 83 TYR A N 1
ATOM 627 C CA . TYR A 1 83 ? -21.086 -1.059 6.809 1.00 86.69 83 TYR A CA 1
ATOM 628 C C . TYR A 1 83 ? -21.309 -2.309 7.673 1.00 86.69 83 TYR A C 1
ATOM 630 O O . TYR A 1 83 ? -22.406 -2.490 8.191 1.00 86.69 83 TYR A O 1
ATOM 638 N N . HIS A 1 84 ? -20.281 -3.124 7.934 1.00 77.81 84 HIS A N 1
ATOM 639 C CA . HIS A 1 84 ? -20.417 -4.381 8.686 1.00 77.81 84 HIS A CA 1
ATOM 640 C C . HIS A 1 84 ? -19.844 -4.293 10.108 1.00 77.81 84 HIS A C 1
ATOM 642 O O . HIS A 1 84 ? -18.845 -4.927 10.448 1.00 77.81 84 HIS A O 1
ATOM 648 N N . LYS A 1 85 ? -20.523 -3.546 10.989 1.00 78.81 85 LYS A N 1
ATOM 649 C CA . LYS A 1 85 ? -20.156 -3.396 12.414 1.00 78.81 85 LYS A CA 1
ATOM 650 C C . LYS A 1 85 ? -20.635 -4.563 13.297 1.00 78.81 85 LYS A C 1
ATOM 652 O O . LYS A 1 85 ? -21.280 -4.358 14.322 1.00 78.81 85 LYS A O 1
ATOM 657 N N . THR A 1 86 ? -20.331 -5.797 12.905 1.00 84.56 86 THR A N 1
ATOM 658 C CA . THR A 1 86 ? -20.619 -7.012 13.695 1.00 84.56 86 THR A CA 1
ATOM 659 C C . THR A 1 86 ? -19.648 -7.170 14.873 1.00 84.56 86 THR A C 1
ATOM 661 O O . THR A 1 86 ? -18.646 -6.474 14.945 1.00 84.56 86 THR A O 1
ATOM 664 N N . LYS A 1 87 ? -19.869 -8.108 15.806 1.00 80.31 87 LYS A N 1
ATOM 665 C CA . LYS A 1 87 ? -19.005 -8.292 17.000 1.00 80.31 87 LYS A CA 1
ATOM 666 C C . LYS A 1 87 ? -17.502 -8.452 16.698 1.00 80.31 87 LYS A C 1
ATOM 668 O O . LYS A 1 87 ? -16.679 -8.050 17.517 1.00 80.31 87 LYS A O 1
ATOM 673 N N . ASP A 1 88 ? -17.150 -9.007 15.537 1.00 89.25 88 ASP A N 1
ATOM 674 C CA . ASP A 1 88 ? -15.765 -9.251 15.115 1.00 89.25 88 ASP A CA 1
ATOM 675 C C . ASP A 1 88 ? -15.256 -8.262 14.044 1.00 89.25 88 ASP A C 1
ATOM 677 O O . ASP A 1 88 ? -14.151 -8.442 13.531 1.00 89.25 88 ASP A O 1
ATOM 681 N N . TRP A 1 89 ? -15.994 -7.177 13.760 1.00 90.31 89 TRP A N 1
ATOM 682 C CA . TRP A 1 89 ? -15.679 -6.210 12.693 1.00 90.31 89 TRP A CA 1
ATOM 683 C C . TRP A 1 89 ? -14.230 -5.711 12.725 1.00 90.31 89 TRP A C 1
ATOM 685 O O . TRP A 1 89 ? -13.580 -5.607 11.690 1.00 90.31 89 TRP A O 1
ATOM 695 N N . TYR A 1 90 ? -13.706 -5.432 13.924 1.00 88.88 90 TYR A N 1
ATOM 696 C CA . TYR A 1 90 ? -12.352 -4.913 14.096 1.00 88.88 90 TYR A CA 1
ATOM 697 C C . TYR A 1 90 ? -11.302 -5.941 13.676 1.00 88.88 90 TYR A C 1
ATOM 699 O O . TYR A 1 90 ? -10.327 -5.583 13.028 1.00 88.88 90 TYR A O 1
ATOM 707 N N . LYS A 1 91 ? -11.508 -7.221 14.011 1.00 89.25 91 LYS A N 1
ATOM 708 C CA . LYS A 1 91 ? -10.571 -8.285 13.634 1.00 89.25 91 LYS A CA 1
ATOM 709 C C . LYS A 1 91 ? -10.566 -8.473 12.125 1.00 89.25 91 LYS A C 1
ATOM 711 O O . LYS A 1 91 ? -9.493 -8.492 11.535 1.00 89.25 91 LYS A O 1
ATOM 716 N N . THR A 1 92 ? -11.748 -8.560 11.515 1.00 91.44 92 THR A N 1
ATOM 717 C CA . THR A 1 92 ? -11.885 -8.707 10.062 1.00 91.44 92 THR A CA 1
ATOM 718 C C . THR A 1 92 ? -11.260 -7.522 9.334 1.00 91.44 92 THR A C 1
ATOM 720 O O . THR A 1 92 ? -10.469 -7.723 8.421 1.00 91.44 92 THR A O 1
ATOM 723 N N . HIS A 1 93 ? -11.533 -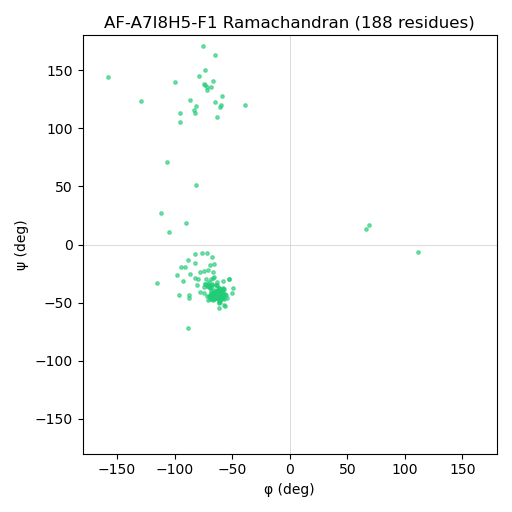6.294 9.787 1.00 93.38 93 HIS A N 1
ATOM 724 C CA . HIS A 1 93 ? -10.894 -5.094 9.258 1.00 93.38 93 HIS A CA 1
ATOM 725 C C . HIS A 1 93 ? -9.367 -5.182 9.363 1.00 93.38 93 HIS A C 1
ATOM 727 O O . HIS A 1 93 ? -8.690 -5.047 8.355 1.00 93.38 93 HIS A O 1
ATOM 733 N N . THR A 1 94 ? -8.813 -5.465 10.546 1.00 92.44 94 THR A N 1
ATOM 734 C CA . THR A 1 94 ? -7.356 -5.554 10.725 1.00 92.44 94 THR A CA 1
ATOM 735 C C . THR A 1 94 ? -6.725 -6.635 9.850 1.00 92.44 94 THR A C 1
ATOM 737 O O . THR A 1 94 ? -5.701 -6.365 9.234 1.00 92.44 94 THR A O 1
ATOM 740 N N . ILE A 1 95 ? -7.321 -7.828 9.756 1.00 93.19 95 ILE A N 1
ATOM 741 C CA . ILE A 1 95 ? -6.796 -8.911 8.911 1.00 93.19 95 ILE A CA 1
ATOM 742 C C . ILE A 1 95 ? -6.773 -8.470 7.446 1.00 93.19 95 ILE A C 1
ATOM 744 O O . ILE A 1 95 ? -5.727 -8.566 6.811 1.00 93.19 95 ILE A O 1
ATOM 748 N N . LEU A 1 96 ? -7.882 -7.927 6.933 1.00 93.81 96 LEU A N 1
ATOM 749 C CA . LEU A 1 96 ? -7.965 -7.445 5.552 1.00 93.81 96 LEU A CA 1
ATOM 750 C C . LEU A 1 96 ? -6.954 -6.327 5.272 1.00 93.81 96 LEU A C 1
ATOM 752 O O . LEU A 1 96 ? -6.283 -6.365 4.246 1.00 93.81 96 LEU A O 1
ATOM 756 N N . GLN A 1 97 ? -6.790 -5.375 6.198 1.00 95.19 97 GLN A N 1
ATOM 757 C CA . GLN A 1 97 ? -5.838 -4.276 6.023 1.00 95.19 97 GLN A CA 1
ATOM 758 C C . GLN A 1 97 ? -4.380 -4.747 6.062 1.00 95.19 97 GLN A C 1
ATOM 760 O O . GLN A 1 97 ? -3.568 -4.277 5.271 1.00 95.19 97 GLN A O 1
ATOM 765 N N . VAL A 1 98 ? -4.032 -5.688 6.945 1.00 94.12 98 VAL A N 1
ATOM 766 C CA . VAL A 1 98 ? -2.667 -6.234 7.022 1.00 94.12 98 VAL A CA 1
ATOM 767 C C . VAL A 1 98 ? -2.351 -7.095 5.799 1.00 94.12 98 VAL A C 1
ATOM 769 O O . VAL A 1 98 ? -1.288 -6.925 5.210 1.00 94.12 98 VAL A O 1
ATOM 772 N N . CYS A 1 99 ? -3.271 -7.971 5.375 1.00 94.25 99 CYS A N 1
ATOM 773 C CA . CYS A 1 99 ? -3.078 -8.797 4.178 1.00 94.25 99 CYS A CA 1
ATOM 774 C C . CYS A 1 99 ? -2.987 -7.928 2.918 1.00 94.25 99 CYS A C 1
ATOM 776 O O . CYS A 1 99 ? -2.075 -8.101 2.114 1.00 94.25 99 CYS A O 1
ATOM 778 N N . GLY A 1 100 ? -3.897 -6.958 2.774 1.00 94.69 100 GLY A N 1
ATOM 779 C CA . GLY A 1 100 ? -3.880 -6.011 1.664 1.00 94.69 100 GLY A CA 1
ATOM 780 C C . GLY A 1 100 ? -2.604 -5.178 1.649 1.00 94.69 100 GLY A C 1
ATOM 781 O O . GLY A 1 100 ? -1.945 -5.090 0.619 1.00 94.69 100 GLY A O 1
ATOM 782 N N . GLY A 1 101 ? -2.195 -4.643 2.802 1.00 93.56 101 GLY A N 1
ATOM 783 C CA . GLY A 1 101 ? -0.953 -3.884 2.937 1.00 93.56 101 GLY A CA 1
ATOM 784 C C . GLY A 1 101 ? 0.286 -4.703 2.578 1.00 93.56 101 GLY A C 1
ATOM 785 O O . GLY A 1 101 ? 1.145 -4.207 1.858 1.00 93.56 101 GLY A O 1
ATOM 786 N N . ALA A 1 102 ? 0.356 -5.969 2.999 1.00 94.00 102 ALA A N 1
ATOM 787 C CA . ALA A 1 102 ? 1.444 -6.869 2.620 1.00 94.00 102 ALA A CA 1
ATOM 788 C C . ALA A 1 102 ? 1.493 -7.112 1.102 1.00 94.00 102 ALA A C 1
ATOM 790 O O . ALA A 1 102 ? 2.571 -7.036 0.516 1.00 94.00 102 ALA A O 1
ATOM 791 N N . CYS A 1 103 ? 0.340 -7.324 0.455 1.00 94.44 103 CYS A N 1
ATOM 792 C CA . CYS A 1 103 ? 0.262 -7.475 -1.002 1.00 94.44 103 CYS A CA 1
ATOM 793 C C . CYS A 1 103 ? 0.741 -6.214 -1.730 1.00 94.44 103 CYS A C 1
ATOM 795 O O . CYS A 1 103 ? 1.512 -6.317 -2.677 1.00 94.44 103 CYS A O 1
ATOM 797 N N . ILE A 1 104 ? 0.337 -5.027 -1.264 1.00 94.31 104 ILE A N 1
ATOM 798 C CA . ILE A 1 104 ? 0.791 -3.750 -1.831 1.00 94.31 104 ILE A CA 1
ATOM 799 C C . ILE A 1 104 ? 2.304 -3.593 -1.694 1.00 94.31 104 ILE A C 1
ATOM 801 O O . ILE A 1 104 ? 2.968 -3.247 -2.665 1.00 94.31 104 ILE A O 1
ATOM 805 N N . LEU A 1 105 ? 2.867 -3.855 -0.512 1.00 94.56 105 LEU A N 1
ATOM 806 C CA . LEU A 1 105 ? 4.311 -3.739 -0.302 1.00 94.56 105 LEU A CA 1
ATOM 807 C C . LEU A 1 105 ? 5.085 -4.731 -1.175 1.00 94.56 105 LEU A C 1
ATOM 809 O O . LEU A 1 105 ? 6.071 -4.345 -1.794 1.00 94.56 105 LEU A O 1
ATOM 813 N N . ALA A 1 106 ? 4.612 -5.975 -1.288 1.00 93.56 106 ALA A N 1
ATOM 814 C CA . ALA A 1 106 ? 5.194 -6.959 -2.197 1.00 93.56 106 ALA A CA 1
ATOM 815 C C . ALA A 1 106 ? 5.101 -6.503 -3.664 1.00 93.56 106 ALA A C 1
ATOM 817 O O . ALA A 1 106 ? 6.093 -6.560 -4.386 1.00 93.56 106 ALA A O 1
ATOM 818 N N . GLY A 1 107 ? 3.943 -5.990 -4.088 1.00 94.00 107 GLY A N 1
ATOM 819 C CA . GLY A 1 107 ? 3.732 -5.450 -5.429 1.00 94.00 107 GLY A CA 1
ATOM 820 C C . GLY A 1 107 ? 4.680 -4.294 -5.742 1.00 94.00 107 GLY A C 1
ATOM 821 O O . GLY A 1 107 ? 5.301 -4.293 -6.802 1.00 94.00 107 GLY A O 1
ATOM 822 N N . ILE A 1 108 ? 4.866 -3.353 -4.811 1.00 93.19 108 ILE A N 1
ATOM 823 C CA . ILE A 1 108 ? 5.834 -2.255 -4.952 1.00 93.19 108 ILE A CA 1
ATOM 824 C C . ILE A 1 108 ? 7.255 -2.805 -5.102 1.00 93.19 108 ILE A C 1
ATOM 826 O O . ILE A 1 108 ? 7.962 -2.376 -6.008 1.00 93.19 108 ILE A O 1
ATOM 830 N N . THR A 1 109 ? 7.665 -3.779 -4.285 1.00 92.44 109 THR A N 1
ATOM 831 C CA . THR A 1 109 ? 8.994 -4.404 -4.398 1.00 92.44 109 THR A CA 1
ATOM 832 C C . THR A 1 109 ? 9.207 -5.041 -5.770 1.00 92.44 109 THR A C 1
ATOM 834 O O . THR A 1 109 ? 10.237 -4.799 -6.396 1.00 92.44 109 THR A O 1
ATOM 837 N N . VAL A 1 110 ? 8.223 -5.791 -6.280 1.00 91.31 110 VAL A N 1
ATOM 838 C CA . VAL A 1 110 ? 8.272 -6.360 -7.639 1.00 91.31 110 VAL A CA 1
ATOM 839 C C . VAL A 1 110 ? 8.335 -5.250 -8.694 1.00 91.31 110 VAL A C 1
ATOM 841 O O . VAL A 1 110 ? 9.091 -5.360 -9.654 1.00 91.31 110 VAL A O 1
ATOM 844 N N . GLY A 1 111 ? 7.596 -4.156 -8.496 1.00 89.75 111 GLY A N 1
ATOM 845 C CA . GLY A 1 111 ? 7.595 -3.000 -9.394 1.00 89.75 111 GLY A CA 1
ATOM 846 C C . GLY A 1 111 ? 8.944 -2.276 -9.456 1.00 89.75 111 GLY A C 1
ATOM 847 O O . GLY A 1 111 ? 9.406 -1.905 -10.530 1.00 89.75 111 GLY A O 1
ATOM 848 N N . VAL A 1 112 ? 9.621 -2.118 -8.318 1.00 89.12 112 VAL A N 1
ATOM 849 C CA . VAL A 1 112 ? 10.987 -1.574 -8.281 1.00 89.12 112 VAL A CA 1
ATOM 850 C C . VAL A 1 112 ? 11.951 -2.541 -8.967 1.00 89.12 112 VAL A C 1
ATOM 852 O O . VAL A 1 112 ? 12.737 -2.127 -9.816 1.00 89.12 112 VAL A O 1
ATOM 855 N N . TYR A 1 113 ? 11.843 -3.837 -8.664 1.00 88.62 113 TYR A N 1
ATOM 856 C CA . TYR A 1 113 ? 12.707 -4.865 -9.237 1.00 88.62 113 TYR A CA 1
ATOM 857 C C . TYR A 1 113 ? 12.597 -4.937 -10.771 1.00 88.62 113 TYR A C 1
ATOM 859 O O . TYR A 1 113 ? 13.615 -4.891 -11.464 1.00 88.62 113 TYR A O 1
ATOM 867 N N . MET A 1 114 ? 11.379 -4.938 -11.326 1.00 87.31 114 MET A N 1
ATOM 868 C CA . MET A 1 114 ? 11.175 -4.987 -12.781 1.00 87.31 114 MET A CA 1
ATOM 869 C C . MET A 1 114 ? 11.768 -3.767 -13.501 1.00 87.31 114 MET A C 1
ATOM 871 O O . MET A 1 114 ? 12.353 -3.917 -14.575 1.00 87.31 114 MET A O 1
ATOM 875 N N . VAL A 1 115 ? 11.669 -2.568 -12.910 1.00 84.56 115 VAL A N 1
ATOM 876 C CA . VAL A 1 115 ? 12.238 -1.341 -13.493 1.00 84.56 115 VAL A CA 1
ATOM 877 C C . VAL A 1 115 ? 13.762 -1.405 -13.474 1.00 84.56 115 VAL A C 1
ATOM 879 O O . VAL A 1 115 ? 14.389 -1.090 -14.485 1.00 84.56 115 VAL A O 1
ATOM 882 N N . THR A 1 116 ? 14.355 -1.885 -12.373 1.00 83.88 116 THR A N 1
ATOM 883 C CA . THR A 1 116 ? 15.815 -2.037 -12.275 1.00 83.88 116 THR A CA 1
ATOM 884 C C . THR A 1 116 ? 16.376 -3.026 -13.296 1.00 83.88 116 THR A C 1
ATOM 886 O O . THR A 1 116 ? 17.401 -2.738 -13.906 1.00 83.88 116 THR A O 1
ATOM 889 N N . LEU A 1 117 ? 15.688 -4.146 -13.546 1.00 82.38 117 LEU A N 1
ATOM 890 C CA . LEU A 1 117 ? 16.107 -5.127 -14.554 1.00 82.38 117 LEU A CA 1
ATOM 891 C C . LEU A 1 117 ? 15.947 -4.618 -15.991 1.00 82.38 117 LEU A C 1
ATOM 893 O O . LEU A 1 117 ? 16.747 -4.960 -16.858 1.00 82.38 117 LEU A O 1
ATOM 897 N N . SER A 1 118 ? 14.939 -3.779 -16.238 1.00 76.88 118 SER A N 1
ATOM 898 C CA . SER A 1 118 ? 14.642 -3.260 -17.579 1.00 76.88 118 SER A CA 1
ATOM 899 C C . SER A 1 118 ? 15.596 -2.150 -18.036 1.00 76.88 118 SER A C 1
ATOM 901 O O . SER A 1 118 ? 15.492 -1.694 -19.173 1.00 76.88 118 SER A O 1
ATOM 903 N N . GLY A 1 119 ? 16.488 -1.663 -17.162 1.00 74.25 119 GLY A N 1
ATOM 904 C CA . GLY A 1 119 ? 17.400 -0.550 -17.460 1.00 74.25 119 GLY A CA 1
ATOM 905 C C . GLY A 1 119 ? 16.699 0.799 -17.675 1.00 74.25 119 GLY A C 1
ATOM 906 O O . GLY A 1 119 ? 17.305 1.740 -18.187 1.00 74.25 119 GLY A O 1
ATOM 907 N N . LEU A 1 120 ? 15.417 0.907 -17.306 1.00 73.62 120 LEU A N 1
ATOM 908 C CA . LEU A 1 120 ? 14.628 2.128 -17.451 1.00 73.62 120 LEU A CA 1
ATOM 909 C C . LEU A 1 120 ? 14.962 3.129 -16.330 1.00 73.62 120 LEU A C 1
ATOM 911 O O . LEU A 1 120 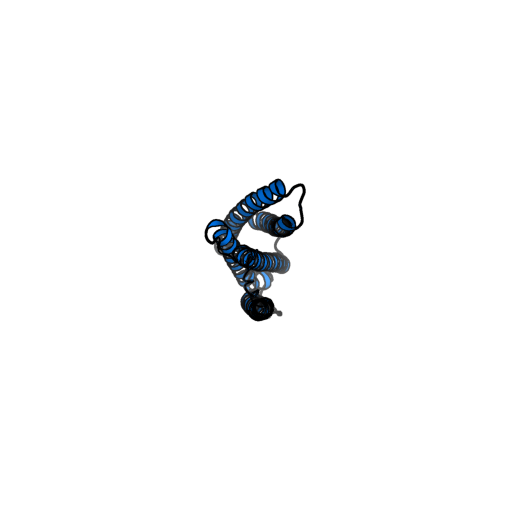? 15.183 2.721 -15.186 1.00 73.62 120 LEU A O 1
ATOM 915 N N . PRO A 1 121 ? 14.950 4.448 -16.608 1.00 74.25 121 PRO A N 1
ATOM 916 C CA . PRO A 1 121 ? 15.128 5.457 -15.571 1.00 74.25 121 PRO A CA 1
ATOM 917 C C . PRO A 1 121 ? 14.038 5.341 -14.500 1.00 74.25 121 PRO A C 1
ATOM 919 O O . PRO A 1 121 ? 12.855 5.500 -14.797 1.00 74.25 121 PRO A O 1
ATOM 922 N N . SER A 1 122 ? 14.441 5.100 -13.253 1.00 73.75 122 SER A N 1
ATOM 923 C CA . SER A 1 122 ? 13.528 5.084 -12.107 1.00 73.75 122 SER A CA 1
ATOM 924 C C . SER A 1 122 ? 13.083 6.507 -11.731 1.00 73.75 122 SER A C 1
ATOM 926 O O . SER A 1 122 ? 13.839 7.463 -11.900 1.00 73.75 122 SER A O 1
ATOM 928 N N . PHE A 1 123 ? 11.878 6.647 -11.177 1.00 70.56 123 PHE A N 1
ATOM 929 C CA . PHE A 1 123 ? 11.249 7.880 -10.669 1.00 70.56 123 PHE A CA 1
ATOM 930 C C . PHE A 1 123 ? 10.858 8.931 -11.709 1.00 70.56 123 PHE A C 1
ATOM 932 O O . PHE A 1 123 ? 10.594 10.083 -11.361 1.00 70.56 123 PHE A O 1
ATOM 939 N N . ARG A 1 124 ? 10.786 8.565 -12.988 1.00 79.06 124 ARG A N 1
ATOM 940 C CA . ARG A 1 124 ? 10.448 9.530 -14.043 1.00 79.06 124 ARG A CA 1
ATOM 941 C C . ARG A 1 124 ? 8.948 9.604 -14.330 1.00 79.06 124 ARG A C 1
ATOM 943 O O . ARG A 1 124 ? 8.471 10.597 -14.876 1.00 79.06 124 ARG A O 1
ATOM 950 N N . ASN A 1 125 ? 8.204 8.571 -13.936 1.00 82.44 125 ASN A N 1
ATOM 951 C CA . ASN A 1 125 ? 6.777 8.454 -14.198 1.00 82.44 125 ASN A CA 1
ATOM 952 C C . ASN A 1 125 ? 5.949 8.867 -12.981 1.00 82.44 125 ASN A C 1
ATOM 954 O O . ASN A 1 125 ? 6.234 8.481 -11.847 1.00 82.44 125 ASN A O 1
ATOM 958 N N . ILE A 1 126 ? 4.850 9.585 -13.230 1.00 89.44 126 ILE A N 1
ATOM 959 C CA . ILE A 1 126 ? 3.906 9.994 -12.179 1.00 89.44 126 ILE A CA 1
ATOM 960 C C . ILE A 1 126 ? 3.363 8.762 -11.431 1.00 89.44 126 ILE A C 1
ATOM 962 O O . ILE A 1 126 ? 3.237 8.798 -10.211 1.00 89.44 126 ILE A O 1
ATOM 966 N N . HIS A 1 127 ? 3.117 7.647 -12.129 1.00 91.81 127 HIS A N 1
ATOM 967 C CA . HIS A 1 127 ? 2.687 6.386 -11.514 1.00 91.81 127 HIS A CA 1
ATOM 968 C C . HIS A 1 127 ? 3.651 5.888 -10.421 1.00 91.81 127 HIS A C 1
ATOM 970 O O . HIS A 1 127 ? 3.200 5.491 -9.350 1.00 91.81 127 HIS A O 1
ATOM 976 N N . GLU A 1 128 ? 4.965 5.954 -10.652 1.00 90.56 128 GLU A N 1
ATOM 977 C CA . GLU A 1 128 ? 5.978 5.466 -9.703 1.00 90.56 128 GLU A CA 1
ATOM 978 C C . GLU A 1 128 ? 6.019 6.326 -8.436 1.00 90.56 128 GLU A C 1
ATOM 980 O O . GLU A 1 128 ? 6.018 5.805 -7.319 1.00 90.56 128 GLU A O 1
ATOM 985 N N . ILE A 1 129 ? 5.974 7.652 -8.608 1.00 92.00 129 ILE A N 1
ATOM 986 C CA . ILE A 1 129 ? 5.956 8.610 -7.496 1.00 92.00 129 ILE A CA 1
ATOM 987 C C . ILE A 1 129 ? 4.703 8.388 -6.642 1.00 92.00 129 ILE A C 1
ATOM 989 O O . ILE A 1 129 ? 4.794 8.221 -5.424 1.00 92.00 129 ILE A O 1
ATOM 993 N N . PHE A 1 130 ? 3.530 8.326 -7.277 1.00 93.81 130 PHE A N 1
ATOM 994 C CA . PHE A 1 130 ? 2.267 8.076 -6.583 1.00 93.81 130 PHE A CA 1
ATOM 995 C C . PHE A 1 130 ? 2.230 6.688 -5.928 1.00 93.81 130 PHE A C 1
ATOM 997 O O . PHE A 1 130 ? 1.701 6.557 -4.822 1.00 93.81 130 PHE A O 1
ATOM 1004 N N . GLY A 1 131 ? 2.841 5.672 -6.542 1.00 92.62 131 GLY A N 1
ATOM 1005 C CA . GLY A 1 131 ? 2.967 4.327 -5.978 1.00 92.62 131 GLY A CA 1
ATOM 1006 C C . GLY A 1 131 ? 3.745 4.306 -4.666 1.00 92.62 131 GLY A C 1
ATOM 1007 O O . GLY A 1 131 ? 3.266 3.754 -3.674 1.00 92.62 131 GLY A O 1
ATOM 1008 N N . ILE A 1 132 ? 4.897 4.976 -4.615 1.00 93.50 132 ILE A N 1
ATOM 1009 C CA . ILE A 1 132 ? 5.727 5.040 -3.403 1.00 93.50 132 ILE A CA 1
ATOM 1010 C C . ILE A 1 132 ? 5.045 5.867 -2.313 1.00 93.50 132 ILE A C 1
ATOM 1012 O O . ILE A 1 132 ? 4.971 5.424 -1.165 1.00 93.50 132 ILE A O 1
ATOM 1016 N N . VAL A 1 133 ? 4.478 7.025 -2.668 1.00 95.50 133 VAL A N 1
ATOM 1017 C CA . VAL A 1 133 ? 3.700 7.849 -1.728 1.00 95.50 133 VAL A CA 1
ATOM 1018 C C . VAL A 1 133 ? 2.539 7.042 -1.142 1.00 95.50 133 VAL A C 1
ATOM 1020 O O . VAL A 1 133 ? 2.320 7.057 0.072 1.00 95.50 133 VAL A O 1
ATOM 1023 N N . THR A 1 134 ? 1.829 6.277 -1.973 1.00 94.56 134 THR A N 1
ATOM 1024 C CA . THR A 1 134 ? 0.744 5.402 -1.516 1.00 94.56 134 THR A CA 1
ATOM 1025 C C . THR A 1 134 ? 1.262 4.293 -0.599 1.00 94.56 134 THR A C 1
ATOM 1027 O O . THR A 1 134 ? 0.651 4.037 0.438 1.00 94.56 134 THR A O 1
ATOM 1030 N N . GLY A 1 135 ? 2.401 3.671 -0.915 1.00 94.00 135 GLY A N 1
ATOM 1031 C CA . GLY A 1 135 ? 3.043 2.671 -0.056 1.00 94.00 135 GLY A CA 1
ATOM 1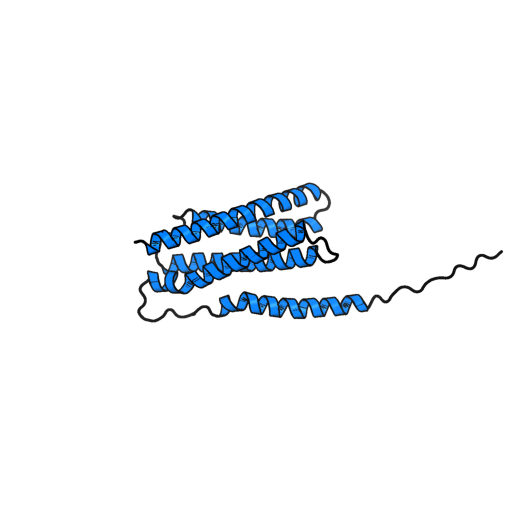032 C C . GLY A 1 135 ? 3.378 3.213 1.337 1.00 94.00 135 GLY A C 1
ATOM 1033 O O . GLY A 1 135 ? 3.033 2.594 2.347 1.00 94.00 135 GLY A O 1
ATOM 1034 N N . ILE A 1 136 ? 3.957 4.414 1.409 1.00 96.00 136 ILE A N 1
ATOM 1035 C CA . ILE A 1 136 ? 4.240 5.102 2.679 1.00 96.00 136 ILE A CA 1
ATOM 1036 C C . ILE A 1 136 ? 2.939 5.370 3.446 1.00 96.00 136 ILE A C 1
ATOM 1038 O O . ILE A 1 136 ? 2.845 5.081 4.642 1.00 96.00 136 ILE A O 1
ATOM 1042 N N . LEU A 1 137 ? 1.903 5.867 2.766 1.00 95.50 137 LEU A N 1
ATOM 1043 C CA . LEU A 1 137 ? 0.595 6.117 3.374 1.00 95.50 137 LEU A CA 1
ATOM 1044 C C . LEU A 1 137 ? -0.063 4.840 3.911 1.00 95.50 137 LEU A C 1
ATOM 1046 O O . LEU A 1 137 ? -0.691 4.890 4.970 1.00 95.50 137 LEU A O 1
ATOM 1050 N N . VAL A 1 138 ? 0.080 3.700 3.228 1.00 95.19 138 VAL A N 1
ATOM 1051 C CA . VAL A 1 138 ? -0.388 2.393 3.722 1.00 95.19 138 VAL A CA 1
ATOM 1052 C C . VAL A 1 138 ? 0.308 2.044 5.038 1.00 95.19 138 VAL A C 1
ATOM 1054 O O . VAL A 1 138 ? -0.372 1.714 6.012 1.00 95.19 138 VAL A O 1
ATOM 1057 N N . ILE A 1 139 ? 1.635 2.181 5.113 1.00 94.44 139 ILE A N 1
ATOM 1058 C CA . ILE A 1 139 ? 2.402 1.906 6.339 1.00 94.44 139 ILE A CA 1
ATOM 1059 C C . ILE A 1 139 ? 1.935 2.819 7.479 1.00 94.44 139 ILE A C 1
ATOM 1061 O O . ILE A 1 139 ? 1.603 2.337 8.564 1.00 94.44 139 ILE A O 1
ATOM 1065 N N . ILE A 1 140 ? 1.834 4.128 7.231 1.00 94.25 140 ILE A N 1
ATOM 1066 C CA . ILE A 1 140 ? 1.365 5.100 8.229 1.00 94.25 140 ILE A CA 1
ATOM 1067 C C . ILE A 1 140 ? -0.057 4.754 8.695 1.00 94.25 140 ILE A C 1
ATOM 1069 O O . ILE A 1 140 ? -0.339 4.768 9.896 1.00 94.25 140 ILE A O 1
ATOM 1073 N N . ALA A 1 141 ? -0.960 4.401 7.777 1.00 93.81 141 ALA A N 1
ATOM 1074 C CA . ALA A 1 141 ? -2.332 4.035 8.112 1.00 93.81 141 ALA A CA 1
ATOM 1075 C C . ALA A 1 141 ? -2.400 2.784 9.007 1.00 93.81 141 ALA A C 1
ATOM 1077 O O . ALA A 1 141 ? -3.185 2.770 9.964 1.00 93.81 141 ALA A O 1
ATOM 1078 N N . LEU A 1 142 ? -1.558 1.775 8.749 1.00 92.44 142 LEU A N 1
ATOM 1079 C CA . LEU A 1 142 ? -1.437 0.569 9.577 1.00 92.44 142 LEU A CA 1
ATOM 1080 C C . LEU A 1 142 ? -0.898 0.892 10.977 1.00 92.44 142 LEU A C 1
ATOM 1082 O O . LEU A 1 142 ? -1.482 0.459 11.976 1.00 92.44 142 LEU A O 1
ATOM 1086 N N . LEU A 1 143 ? 0.159 1.706 11.067 1.00 92.31 143 LEU A N 1
ATOM 1087 C CA . LEU A 1 143 ? 0.737 2.141 12.344 1.00 92.31 143 LEU A CA 1
ATOM 1088 C C . LEU A 1 143 ? -0.267 2.939 13.182 1.00 92.31 143 LEU A C 1
ATOM 1090 O O . LEU A 1 143 ? -0.403 2.712 14.389 1.00 92.31 143 LEU A O 1
ATOM 1094 N N . LEU A 1 144 ? -1.027 3.835 12.550 1.00 91.00 144 LEU A N 1
ATOM 1095 C CA . LEU A 1 144 ? -2.094 4.575 13.221 1.00 91.00 144 LEU A CA 1
ATOM 1096 C C . LEU A 1 144 ? -3.215 3.643 13.683 1.00 91.00 144 LEU A C 1
ATOM 1098 O O . LEU A 1 144 ? -3.664 3.758 14.822 1.00 91.00 144 LEU A O 1
ATOM 1102 N N . GLY A 1 145 ? -3.630 2.687 12.846 1.00 89.69 145 GLY A N 1
ATOM 1103 C CA . GLY A 1 145 ? -4.655 1.697 13.192 1.00 89.69 145 GLY A CA 1
ATOM 1104 C C . GLY A 1 145 ? -4.278 0.858 14.417 1.00 89.69 145 GLY A C 1
ATOM 1105 O O . GLY A 1 145 ? -5.120 0.599 15.283 1.00 89.69 145 GLY A O 1
ATOM 1106 N N . TYR A 1 146 ? -2.998 0.503 14.537 1.00 88.94 146 TYR A N 1
ATOM 1107 C CA . TYR A 1 146 ? -2.442 -0.147 15.723 1.00 88.94 146 TYR A CA 1
ATOM 1108 C C . TYR A 1 146 ? -2.419 0.792 16.944 1.00 88.94 146 TYR A C 1
ATOM 1110 O O . TYR A 1 146 ? -2.841 0.416 18.045 1.00 88.94 146 TYR A O 1
ATOM 1118 N N . SER A 1 147 ? -2.010 2.045 16.742 1.00 87.69 147 SER A N 1
ATOM 1119 C CA . SER A 1 147 ? -1.882 3.059 17.796 1.00 87.69 147 SER A CA 1
ATOM 1120 C C . SER A 1 147 ? -3.220 3.485 18.412 1.00 87.69 147 SER A C 1
ATOM 1122 O O . SER A 1 147 ? -3.262 3.789 19.604 1.00 87.69 147 SER A O 1
ATOM 1124 N N . VAL A 1 148 ? -4.340 3.422 17.672 1.00 87.62 148 VAL A N 1
ATOM 1125 C CA . VAL A 1 148 ? -5.698 3.737 18.186 1.00 87.62 148 VAL A CA 1
ATOM 1126 C C . VAL A 1 148 ? -6.049 2.948 19.458 1.00 87.62 148 VAL A C 1
ATOM 1128 O O . VAL A 1 148 ? -6.832 3.424 20.284 1.00 87.62 148 VAL A O 1
ATOM 1131 N N . ARG A 1 149 ? -5.498 1.738 19.632 1.00 82.06 149 ARG A N 1
ATOM 1132 C CA . ARG A 1 149 ? -5.745 0.901 20.817 1.00 82.06 149 ARG A CA 1
ATOM 1133 C C . ARG A 1 149 ? -4.793 1.203 21.982 1.00 82.06 149 ARG A C 1
ATOM 1135 O O . ARG A 1 149 ? -5.151 0.923 23.119 1.00 82.06 149 ARG A O 1
ATOM 1142 N N . ARG A 1 150 ? -3.601 1.732 21.697 1.00 81.25 150 ARG A N 1
ATOM 1143 C CA . ARG A 1 150 ? -2.512 1.947 22.666 1.00 81.25 150 ARG A CA 1
ATOM 1144 C C . ARG A 1 150 ? -2.535 3.349 23.279 1.00 81.25 150 ARG A C 1
ATOM 1146 O O . ARG A 1 150 ? -2.132 3.519 24.421 1.00 81.25 150 ARG A O 1
ATOM 1153 N N . VAL A 1 151 ? -2.990 4.349 22.524 1.00 85.06 151 VAL A N 1
ATOM 1154 C CA . VAL A 1 151 ? -2.975 5.750 22.958 1.00 85.06 151 VAL A CA 1
ATOM 1155 C C . VAL A 1 151 ? -4.239 6.082 23.752 1.00 85.06 151 VAL A C 1
ATOM 1157 O O . VAL A 1 151 ? -5.356 5.930 23.252 1.00 85.06 151 VAL A O 1
ATOM 1160 N N . HIS A 1 152 ? -4.055 6.587 24.974 1.00 80.81 152 HIS A N 1
ATOM 1161 C CA . HIS A 1 152 ? -5.145 7.034 25.846 1.00 80.81 152 HIS A CA 1
ATOM 1162 C C . HIS A 1 152 ? -5.390 8.548 25.744 1.00 80.81 152 HIS A C 1
ATOM 1164 O O . HIS A 1 152 ? -6.537 8.963 25.598 1.00 80.81 152 HIS A O 1
ATOM 1170 N N . THR A 1 153 ? -4.329 9.359 25.719 1.00 81.19 153 THR A N 1
ATOM 1171 C CA . THR A 1 153 ? -4.410 10.830 25.809 1.00 81.19 153 THR 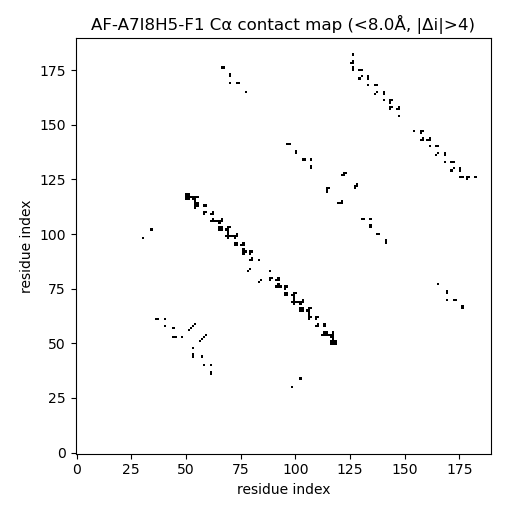A CA 1
ATOM 1172 C C . THR A 1 153 ? -4.900 11.504 24.522 1.00 81.19 153 THR A C 1
ATOM 1174 O O . THR A 1 153 ? -5.737 12.394 24.572 1.00 81.19 153 THR A O 1
ATOM 1177 N N . ALA A 1 154 ? -4.445 11.051 23.348 1.00 87.31 154 ALA A N 1
ATOM 1178 C CA . ALA A 1 154 ? -4.776 11.654 22.045 1.00 87.31 154 ALA A CA 1
ATOM 1179 C C . ALA A 1 154 ? -5.668 10.756 21.163 1.00 87.31 154 ALA A C 1
ATOM 1181 O O . ALA A 1 154 ? -5.626 10.806 19.931 1.00 87.31 154 ALA A O 1
ATOM 1182 N N . LYS A 1 155 ? -6.480 9.888 21.778 1.00 88.62 155 LYS A N 1
ATOM 1183 C CA . LYS A 1 155 ? -7.229 8.829 21.077 1.00 88.62 155 LYS A CA 1
ATOM 1184 C C . LYS A 1 155 ? -8.163 9.351 19.979 1.00 88.62 155 LYS A C 1
ATOM 1186 O O . LYS A 1 155 ? -8.305 8.715 18.933 1.00 88.62 155 LYS A O 1
ATOM 1191 N N . THR A 1 156 ? -8.820 10.486 20.210 1.00 90.12 156 THR A N 1
ATOM 1192 C CA . THR A 1 156 ? -9.743 11.115 19.251 1.00 90.12 156 THR A CA 1
ATOM 1193 C C . THR A 1 156 ? -9.010 11.616 18.013 1.00 90.12 156 THR A C 1
ATOM 1195 O O . THR A 1 156 ? -9.457 11.335 16.900 1.00 90.12 156 THR A O 1
ATOM 1198 N N . VAL A 1 157 ? -7.861 12.272 18.200 1.00 92.44 157 VAL A N 1
ATOM 1199 C CA . VAL A 1 157 ? -6.993 12.758 17.120 1.00 92.44 157 VAL A CA 1
ATOM 1200 C C . VAL A 1 157 ? -6.493 11.582 16.291 1.00 92.44 157 VAL A C 1
ATOM 1202 O O . VAL A 1 157 ? -6.791 11.514 15.103 1.00 92.44 157 VAL A O 1
ATOM 1205 N N . VAL A 1 158 ? -5.866 10.582 16.922 1.00 92.44 158 VAL A N 1
ATOM 1206 C CA . VAL A 1 158 ? -5.338 9.390 16.228 1.00 92.44 158 VAL A CA 1
ATOM 1207 C C . VAL A 1 158 ? -6.437 8.674 15.434 1.00 92.44 158 VAL A C 1
ATOM 1209 O O . VAL A 1 158 ? -6.234 8.289 14.283 1.00 92.44 158 VAL A O 1
ATOM 1212 N N . ARG A 1 159 ? -7.640 8.532 16.003 1.00 91.06 159 ARG A N 1
ATOM 1213 C CA . ARG A 1 159 ? -8.776 7.892 15.323 1.00 91.06 159 ARG A CA 1
ATOM 1214 C C . ARG A 1 159 ? -9.299 8.709 14.143 1.00 91.06 159 ARG A C 1
ATOM 1216 O O . ARG A 1 159 ? -9.769 8.133 13.160 1.00 91.06 159 ARG A O 1
ATOM 1223 N N . THR A 1 160 ? -9.310 10.031 14.245 1.00 94.00 160 THR A N 1
ATOM 1224 C CA . THR A 1 160 ? -9.741 10.906 13.150 1.00 94.00 160 THR A CA 1
ATOM 1225 C C . THR A 1 160 ? -8.701 10.919 12.038 1.00 94.00 160 THR A C 1
ATOM 1227 O O . THR A 1 160 ? -9.076 10.688 10.890 1.00 94.00 160 THR A O 1
ATOM 1230 N N . SER A 1 161 ? -7.416 11.028 12.376 1.00 94.31 161 SER A N 1
ATOM 1231 C CA . SER A 1 161 ? -6.312 10.929 11.419 1.00 94.31 161 SER A CA 1
ATOM 1232 C C . SER A 1 161 ? -6.302 9.584 10.697 1.00 94.31 161 SER A C 1
ATOM 1234 O O . SER A 1 161 ? -6.258 9.566 9.474 1.00 94.31 161 SER A O 1
ATOM 1236 N N . HIS A 1 162 ? -6.459 8.458 11.406 1.00 95.12 162 HIS A N 1
ATOM 1237 C CA . HIS A 1 162 ? -6.544 7.131 10.781 1.00 95.12 162 HIS A CA 1
ATOM 1238 C C . HIS A 1 162 ? -7.699 7.031 9.768 1.00 95.12 162 HIS A C 1
ATOM 1240 O O . HIS A 1 162 ? -7.533 6.471 8.687 1.00 95.12 162 HIS A O 1
ATOM 1246 N N . ARG A 1 163 ? -8.870 7.603 10.088 1.00 94.19 163 ARG A N 1
ATOM 1247 C CA . ARG A 1 163 ? -10.035 7.589 9.185 1.00 94.19 163 ARG A CA 1
ATOM 1248 C C . ARG A 1 163 ? -9.818 8.437 7.934 1.00 94.19 163 ARG A C 1
ATOM 1250 O O . ARG A 1 163 ? -10.203 8.000 6.854 1.00 94.19 163 ARG A O 1
ATOM 1257 N N . TRP A 1 164 ? -9.250 9.632 8.079 1.00 96.75 164 TRP A N 1
ATOM 1258 C CA . TRP A 1 164 ? -8.960 10.508 6.942 1.00 96.75 164 TRP A CA 1
ATOM 1259 C C . TRP A 1 164 ? -7.845 9.947 6.071 1.00 96.75 164 TRP A C 1
ATOM 1261 O O . TRP A 1 164 ? -8.039 9.823 4.865 1.00 96.75 164 TRP A O 1
ATOM 1271 N N . LEU A 1 165 ? -6.741 9.510 6.681 1.00 95.12 165 LEU A N 1
ATOM 1272 C CA . LEU A 1 165 ? -5.640 8.887 5.953 1.00 95.12 165 LEU A CA 1
ATOM 1273 C C . LEU A 1 165 ? -6.101 7.638 5.213 1.00 95.12 165 LEU A C 1
ATOM 1275 O O . LEU A 1 165 ? -5.840 7.540 4.027 1.00 95.12 165 LEU A O 1
ATOM 1279 N N . GLY A 1 166 ? -6.887 6.754 5.834 1.00 94.19 166 GLY A N 1
ATOM 1280 C CA . GLY A 1 166 ? -7.420 5.579 5.138 1.00 94.19 166 GLY A CA 1
ATOM 1281 C C . GLY A 1 166 ? -8.237 5.921 3.882 1.00 94.19 166 GLY A C 1
ATOM 1282 O O . GLY A 1 166 ? -8.119 5.234 2.872 1.00 94.19 166 GLY A O 1
ATOM 1283 N N . ARG A 1 167 ? -9.028 7.005 3.906 1.00 95.69 167 ARG A N 1
ATOM 1284 C CA . ARG A 1 167 ? -9.783 7.471 2.726 1.00 95.69 167 ARG A CA 1
ATOM 1285 C C . ARG A 1 167 ? -8.862 8.013 1.638 1.00 95.69 167 ARG A C 1
ATOM 1287 O O . ARG A 1 167 ? -9.043 7.662 0.477 1.00 95.69 167 ARG A O 1
ATOM 1294 N N . ILE A 1 168 ? -7.891 8.840 2.026 1.00 96.56 168 ILE A N 1
ATOM 1295 C CA . ILE A 1 168 ? -6.902 9.407 1.105 1.00 96.56 168 ILE A CA 1
ATOM 1296 C C . ILE A 1 168 ? -6.096 8.278 0.459 1.00 96.56 168 ILE A C 1
ATOM 1298 O O . ILE A 1 168 ? -5.995 8.246 -0.759 1.00 96.56 168 ILE A O 1
ATOM 1302 N N . THR A 1 169 ? -5.607 7.309 1.239 1.00 95.88 169 THR A N 1
ATOM 1303 C CA . THR A 1 169 ? -4.840 6.161 0.737 1.00 95.88 169 THR A CA 1
ATOM 1304 C C . THR A 1 169 ? -5.630 5.346 -0.284 1.00 95.88 169 THR A C 1
ATOM 1306 O O . THR A 1 169 ? -5.089 5.001 -1.327 1.00 95.88 169 THR A O 1
ATOM 1309 N N . ILE A 1 170 ? -6.910 5.050 -0.025 1.00 95.19 170 ILE A N 1
ATOM 1310 C CA . ILE A 1 170 ? -7.744 4.283 -0.966 1.00 95.19 170 ILE A CA 1
ATOM 1311 C C . ILE A 1 170 ? -7.989 5.067 -2.258 1.00 95.19 170 ILE A C 1
ATOM 1313 O O . ILE A 1 170 ? -7.868 4.498 -3.341 1.00 95.19 170 ILE A O 1
ATOM 1317 N N . ALA A 1 171 ? -8.304 6.362 -2.156 1.00 96.19 171 ALA A N 1
ATOM 1318 C CA . ALA A 1 171 ? -8.485 7.214 -3.328 1.00 96.19 171 ALA A CA 1
ATOM 1319 C C . ALA A 1 171 ? -7.191 7.307 -4.155 1.00 96.19 171 ALA A C 1
ATOM 1321 O O . ALA A 1 171 ? -7.217 7.134 -5.372 1.00 96.19 171 ALA A O 1
ATOM 1322 N N . LEU A 1 172 ? -6.051 7.504 -3.488 1.00 95.44 172 LEU A N 1
ATOM 1323 C CA . LEU A 1 172 ? -4.743 7.598 -4.129 1.00 95.44 172 LEU A CA 1
ATOM 1324 C C . LEU A 1 172 ? -4.329 6.281 -4.789 1.00 95.44 172 LEU A C 1
ATOM 1326 O O . LEU A 1 172 ? -3.801 6.295 -5.898 1.00 95.44 172 LEU A O 1
ATOM 1330 N N . MET A 1 173 ? -4.624 5.144 -4.156 1.00 94.94 173 MET A N 1
ATOM 1331 C CA . MET A 1 173 ? -4.383 3.825 -4.738 1.00 94.94 173 MET A CA 1
ATOM 1332 C C . MET A 1 173 ? -5.183 3.633 -6.030 1.00 94.94 173 MET A C 1
ATOM 1334 O O . MET A 1 173 ? -4.624 3.195 -7.030 1.00 94.94 173 MET A O 1
ATOM 1338 N N . ALA A 1 174 ? -6.467 4.010 -6.038 1.00 95.38 174 ALA A N 1
ATOM 1339 C CA . ALA A 1 174 ? -7.300 3.917 -7.236 1.00 95.38 174 ALA A CA 1
ATOM 1340 C C . ALA A 1 174 ? -6.731 4.764 -8.389 1.00 95.38 174 ALA A C 1
ATOM 1342 O O . ALA A 1 174 ? -6.585 4.266 -9.504 1.00 95.38 174 ALA A O 1
ATOM 1343 N N . VAL A 1 175 ? -6.329 6.009 -8.106 1.00 96.00 175 VAL A N 1
ATOM 1344 C CA . VAL A 1 175 ? -5.661 6.882 -9.088 1.00 96.00 175 VAL A CA 1
ATOM 1345 C C . VAL A 1 175 ? -4.358 6.254 -9.585 1.00 96.00 175 VAL A C 1
ATOM 1347 O O . VAL A 1 175 ? -4.107 6.220 -10.787 1.00 96.00 175 VAL A O 1
ATOM 1350 N N . THR A 1 176 ? -3.549 5.700 -8.682 1.00 94.94 176 THR A N 1
ATOM 1351 C CA . THR A 1 176 ? -2.263 5.071 -9.017 1.00 94.94 176 THR A CA 1
ATOM 1352 C C . THR A 1 176 ? -2.442 3.873 -9.950 1.00 94.94 176 THR A C 1
ATOM 1354 O O . THR A 1 176 ? -1.686 3.738 -10.912 1.00 94.94 176 THR A O 1
ATOM 1357 N N . ILE A 1 177 ? -3.455 3.032 -9.715 1.00 93.62 177 ILE A N 1
ATOM 1358 C CA . ILE A 1 177 ? -3.776 1.882 -10.576 1.00 93.62 177 ILE A CA 1
ATOM 1359 C C . ILE A 1 177 ? -4.179 2.354 -11.977 1.00 93.62 177 ILE A C 1
ATOM 1361 O O . ILE A 1 177 ? -3.658 1.839 -12.965 1.00 93.62 177 ILE A O 1
ATOM 1365 N N . VAL A 1 178 ? -5.043 3.371 -12.076 1.00 94.56 178 VAL A N 1
ATOM 1366 C CA . VAL A 1 178 ? -5.449 3.947 -13.372 1.00 94.56 178 VAL A CA 1
ATOM 1367 C C . VAL A 1 178 ? -4.240 4.500 -14.129 1.00 94.56 178 VAL A C 1
ATOM 1369 O O . VAL A 1 178 ? -4.081 4.219 -15.317 1.00 94.56 178 VAL A O 1
ATOM 1372 N N . LEU A 1 179 ? -3.346 5.220 -13.442 1.00 92.31 179 LEU A N 1
ATOM 1373 C CA . LEU A 1 179 ? -2.102 5.720 -14.034 1.00 92.31 179 LEU A CA 1
ATOM 1374 C C . LEU A 1 179 ? -1.190 4.587 -14.527 1.00 92.31 179 LEU A C 1
ATOM 1376 O O . LEU A 1 179 ? -0.572 4.728 -15.579 1.00 92.31 179 LEU A O 1
ATOM 1380 N N . GLY A 1 180 ? -1.126 3.463 -13.808 1.00 88.81 180 GLY A N 1
ATOM 1381 C CA . GLY A 1 180 ? -0.333 2.297 -14.210 1.00 88.81 180 GLY A CA 1
ATOM 1382 C C . GLY A 1 180 ? -0.858 1.641 -15.489 1.00 88.81 180 GLY A C 1
ATOM 1383 O O . GLY A 1 180 ? -0.084 1.347 -16.399 1.00 88.81 180 GLY A O 1
ATOM 1384 N N . ILE A 1 181 ? -2.181 1.484 -15.601 1.00 89.12 181 ILE A N 1
ATOM 1385 C CA . ILE A 1 181 ? -2.832 0.953 -16.811 1.00 89.12 181 ILE A CA 1
ATOM 1386 C C . ILE A 1 181 ? -2.612 1.899 -17.999 1.00 89.12 181 ILE A C 1
ATOM 1388 O O . ILE A 1 181 ? -2.290 1.452 -19.103 1.00 89.12 181 ILE A O 1
ATOM 1392 N N . PHE A 1 182 ? -2.748 3.210 -17.780 1.00 89.00 182 PHE A N 1
ATOM 1393 C CA . PHE A 1 182 ? -2.508 4.214 -18.815 1.00 89.00 182 PHE A CA 1
ATOM 1394 C C . PHE A 1 182 ? -1.055 4.191 -19.304 1.00 89.00 182 PHE A C 1
ATOM 1396 O O . PHE A 1 182 ? -0.810 4.207 -20.508 1.00 89.00 182 PHE A O 1
ATOM 1403 N N . PHE A 1 183 ? -0.092 4.083 -18.386 1.00 85.25 183 PHE A N 1
ATOM 1404 C CA . PHE A 1 183 ? 1.325 4.007 -18.725 1.00 85.25 183 PHE A CA 1
ATOM 1405 C C . PHE A 1 183 ? 1.659 2.765 -19.562 1.00 85.25 183 PHE A C 1
ATOM 1407 O O . PHE A 1 183 ? 2.305 2.890 -20.601 1.00 85.25 183 PHE A O 1
ATOM 1414 N N . LEU A 1 184 ? 1.149 1.588 -19.179 1.00 82.69 184 LEU A N 1
ATOM 1415 C CA . LEU A 1 184 ? 1.300 0.376 -19.990 1.00 82.69 184 LEU A CA 1
ATOM 1416 C C . LEU A 1 184 ? 0.699 0.557 -21.390 1.00 82.69 184 LEU A C 1
ATOM 1418 O O . LEU A 1 184 ? 1.311 0.179 -22.384 1.00 82.69 184 LEU A O 1
ATOM 1422 N N . SER A 1 185 ? -0.483 1.171 -21.472 1.00 81.56 185 SER A N 1
ATOM 1423 C CA . SER A 1 185 ? -1.169 1.413 -22.747 1.00 81.56 185 SER A CA 1
ATOM 1424 C C . SER A 1 185 ? -0.371 2.336 -23.673 1.00 81.56 185 SER A C 1
ATOM 1426 O O . SER A 1 185 ? -0.404 2.163 -24.890 1.00 81.56 185 SER A O 1
ATOM 1428 N N . LEU A 1 186 ? 0.353 3.314 -23.115 1.00 82.00 186 LEU A N 1
ATOM 1429 C CA . LEU A 1 186 ? 1.253 4.180 -23.879 1.00 82.00 186 LEU A CA 1
ATOM 1430 C C . LEU A 1 186 ? 2.490 3.435 -24.378 1.00 82.00 186 LEU A C 1
ATOM 1432 O O . LEU A 1 186 ? 2.946 3.712 -25.486 1.00 82.00 186 LEU A O 1
ATOM 1436 N N . ILE A 1 187 ? 3.023 2.510 -23.578 1.00 76.75 187 ILE A N 1
ATOM 1437 C CA . ILE A 1 187 ? 4.163 1.681 -23.974 1.00 76.75 187 ILE A CA 1
ATOM 1438 C C . ILE A 1 187 ? 3.770 0.727 -25.104 1.00 76.75 187 ILE A C 1
ATOM 1440 O O . ILE A 1 187 ? 4.470 0.682 -26.103 1.00 76.75 187 ILE A O 1
ATOM 1444 N N . LEU A 1 188 ? 2.631 0.036 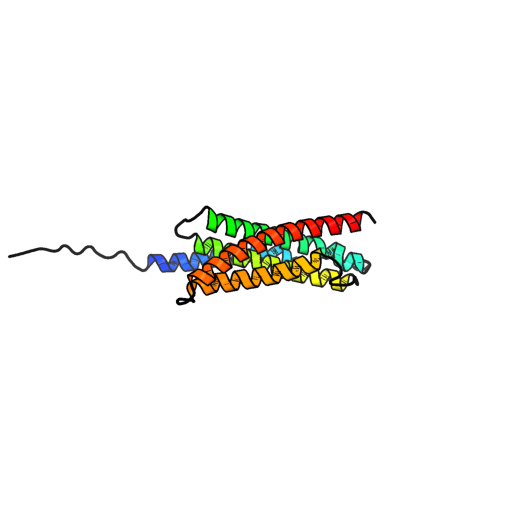-24.993 1.00 75.44 188 LEU A N 1
ATOM 1445 C CA . LEU A 1 188 ? 2.148 -0.907 -26.015 1.00 75.44 188 LEU A CA 1
ATOM 1446 C C . LEU A 1 188 ? 1.770 -0.247 -27.351 1.00 75.44 188 LEU A C 1
ATOM 1448 O O . LEU A 1 188 ? 1.595 -0.941 -28.347 1.00 75.44 188 LEU A O 1
ATOM 1452 N N . ARG A 1 189 ? 1.573 1.077 -27.370 1.00 75.56 189 ARG A N 1
ATOM 1453 C CA . ARG A 1 189 ? 1.242 1.833 -28.588 1.00 75.56 189 ARG A CA 1
ATOM 1454 C C . ARG A 1 189 ? 2.487 2.303 -29.356 1.00 75.56 189 ARG A C 1
ATOM 1456 O O . ARG A 1 189 ? 2.336 2.789 -30.475 1.00 75.56 189 ARG A O 1
ATOM 1463 N N . ARG A 1 190 ? 3.675 2.233 -28.757 1.00 58.84 190 ARG A N 1
ATOM 1464 C CA . ARG A 1 190 ? 4.940 2.544 -29.435 1.00 58.84 190 ARG A CA 1
ATOM 1465 C C . ARG A 1 190 ? 5.507 1.306 -30.102 1.00 58.84 190 ARG A C 1
ATOM 1467 O O . ARG A 1 190 ? 6.115 1.502 -31.173 1.00 58.84 190 ARG A O 1
#